Protein AF-0000000072198655 (afdb_homodimer)

Solvent-accessible surface area (backbone atoms only — not comparable to full-atom values): 16354 Å² total; per-residue (Å²): 131,59,68,63,56,51,48,50,49,42,21,69,58,40,89,70,55,91,42,71,66,26,41,41,48,24,22,62,72,48,16,57,79,55,92,86,52,73,25,67,65,56,49,55,66,71,41,50,72,69,50,46,52,50,50,39,48,51,37,31,76,69,69,66,44,80,53,73,97,49,56,70,68,59,35,44,53,51,47,47,51,49,20,11,46,40,30,11,52,52,49,44,60,70,73,40,52,70,71,58,54,70,71,43,50,73,64,58,46,52,50,54,42,50,50,36,20,49,52,37,36,51,59,53,50,60,44,55,67,59,62,79,82,64,77,79,77,73,78,82,66,69,81,70,117,130,58,68,63,57,49,48,51,50,43,20,70,57,41,88,70,55,90,42,70,65,26,43,41,47,24,21,64,72,49,16,58,76,53,89,86,52,73,25,66,63,56,49,54,66,69,41,52,71,71,49,46,51,50,49,40,49,51,36,29,74,69,69,66,45,80,55,72,96,48,55,71,68,59,35,45,53,52,47,46,50,49,20,11,46,40,30,10,50,52,49,44,59,70,73,40,51,69,71,58,55,71,72,41,50,70,65,59,47,50,51,55,42,50,51,36,19,48,52,39,35,51,58,53,50,60,43,55,67,59,64,81,79,63,77,79,77,75,78,84,66,70,85,70,119

Organism: NCBI:txid1219067

pLDDT: mean 87.1, std 19.63, range [25.55, 98.31]

Foldseek 3Di:
DDPLVVLLCCLCPPPDDPDLLSVLSCCLQQLPDDPPDAANLVSLVVDDPVNNVVSQVCCCVPVVQHLPPDDSVVNSVSSLLNSLLNNLVVVVCVVDPPVRLVPDDPVVNCVSSVVSSVVSSVSNVVNVPPPPVPPPPPPPPPPPD/DDPLVVLLCCLCPPPDDPDLLSVLSCCLQQLPDDLPDAANLVSLVVDDPVNNVVSQVCCCVPVVQHLPPDDSVVNSVSSLLNSLLNNLVVVVCVVDPPVRLVPDDPVVNCVSSVVSSVVSSVSNVVNVPPPPVPPPPPPPPPPPD

Secondary structure (DSSP, 8-state):
--HHHHHHHHHHH-SS-SSHHHHHHHHHHH----TTPPPHHHHHHHS-HHHHHHHHHHHHHHH----TT--HHHHHHHHHHHHHHHHHHHHHHHHS-HHHHHHS-HHHHHHHHHHHHHHHHHHHHHHHS-TT----------TT-/--HHHHHHHHHHH-SS-SSHHHHHHHHHHH----TTPPPHHHHHHHS-HHHHHHHHHHIIIII----TT--HHHHHHHHHHHHHHHHHHHHHHHHS-HHHHHHS-HHHHHHHHHHHHHHHHHHHHHHHS-TT----------TT-

Structure (mmCIF, N/CA/C/O backbone):
data_AF-0000000072198655-model_v1
#
loop_
_entity.id
_entity.type
_entity.pdbx_description
1 polymer 'Uncharacterized protein'
#
loop_
_atom_site.group_PDB
_atom_site.id
_atom_site.type_symbol
_atom_site.label_atom_id
_atom_site.label_alt_id
_atom_site.label_comp_id
_atom_site.label_asym_id
_atom_site.label_entity_id
_atom_site.label_seq_id
_atom_site.pdbx_PDB_ins_code
_atom_site.Cartn_x
_atom_site.Cartn_y
_atom_site.Cartn_z
_atom_site.occupancy
_atom_site.B_iso_or_equiv
_atom_site.auth_seq_id
_atom_site.auth_comp_id
_atom_site.auth_asym_id
_atom_site.auth_atom_id
_atom_site.pdbx_PDB_model_num
ATOM 1 N N . MET A 1 1 ? -9.609 -10.789 12.586 1 84.38 1 MET A N 1
ATOM 2 C CA . MET A 1 1 ? -8.938 -9.5 12.57 1 84.38 1 MET A CA 1
ATOM 3 C C . MET A 1 1 ? -9.766 -8.438 13.289 1 84.38 1 MET A C 1
ATOM 5 O O . MET A 1 1 ? -10.992 -8.414 13.164 1 84.38 1 MET A O 1
ATOM 9 N N . ASN A 1 2 ? -8.977 -7.613 14.094 1 88.56 2 ASN A N 1
ATOM 10 C CA . ASN A 1 2 ? -9.727 -6.562 14.773 1 88.56 2 ASN A CA 1
ATOM 11 C C . ASN A 1 2 ? -10.188 -5.484 13.789 1 88.56 2 ASN A C 1
ATOM 13 O O . ASN A 1 2 ? -9.711 -5.434 12.656 1 88.56 2 ASN A O 1
ATOM 17 N N . GLN A 1 3 ? -11.094 -4.707 14.172 1 92.12 3 GLN A N 1
ATOM 18 C CA . GLN A 1 3 ? -11.766 -3.76 13.289 1 92.12 3 GLN A CA 1
ATOM 19 C C . GLN A 1 3 ? -10.797 -2.713 12.758 1 92.12 3 GLN A C 1
ATOM 21 O O . GLN A 1 3 ? -10.828 -2.365 11.578 1 92.12 3 GLN A O 1
ATOM 26 N N . SER A 1 4 ? -9.922 -2.197 13.602 1 93 4 SER A N 1
ATOM 27 C CA . SER A 1 4 ? -8.969 -1.185 13.172 1 93 4 SER A CA 1
ATOM 28 C C . SER A 1 4 ? -8.016 -1.735 12.117 1 93 4 SER A C 1
ATOM 30 O O . SER A 1 4 ? -7.715 -1.059 11.133 1 93 4 SER A O 1
ATOM 32 N N . ASP A 1 5 ? -7.594 -2.955 12.344 1 93.69 5 ASP A N 1
ATOM 33 C CA . ASP A 1 5 ? -6.707 -3.582 11.367 1 93.69 5 ASP A CA 1
ATOM 34 C C . ASP A 1 5 ? -7.41 -3.764 10.023 1 93.69 5 ASP A C 1
ATOM 36 O O . ASP A 1 5 ? -6.824 -3.516 8.977 1 93.69 5 ASP A O 1
ATOM 40 N N . LYS A 1 6 ? -8.57 -4.152 10.125 1 94.38 6 LYS A N 1
ATOM 41 C CA . LYS A 1 6 ? -9.336 -4.359 8.898 1 94.38 6 LYS A CA 1
ATOM 42 C C . LYS A 1 6 ? -9.461 -3.062 8.102 1 94.38 6 LYS A C 1
ATOM 44 O O . LYS A 1 6 ? -9.258 -3.055 6.887 1 94.38 6 LYS A O 1
ATOM 49 N N . ILE A 1 7 ? -9.766 -1.965 8.75 1 95.88 7 ILE A N 1
ATOM 50 C CA . ILE A 1 7 ? -9.93 -0.673 8.094 1 95.88 7 ILE A CA 1
ATOM 51 C C . ILE A 1 7 ? -8.602 -0.227 7.496 1 95.88 7 ILE A C 1
ATOM 53 O O . ILE A 1 7 ? -8.555 0.255 6.359 1 95.88 7 ILE A O 1
ATOM 57 N N . ILE A 1 8 ? -7.562 -0.47 8.211 1 96.12 8 ILE A N 1
ATOM 58 C CA . ILE A 1 8 ? -6.246 -0.038 7.75 1 96.12 8 ILE A CA 1
ATOM 59 C C . ILE A 1 8 ? -5.816 -0.88 6.551 1 96.12 8 ILE A C 1
ATOM 61 O O . ILE A 1 8 ? -5.336 -0.346 5.551 1 96.12 8 ILE A O 1
ATOM 65 N N . PHE A 1 9 ? -6.023 -2.146 6.637 1 96 9 PHE A N 1
ATOM 66 C CA . PHE A 1 9 ? -5.684 -2.998 5.504 1 96 9 PHE A CA 1
ATOM 67 C C . PHE A 1 9 ? -6.5 -2.613 4.273 1 96 9 PHE A C 1
ATOM 69 O O . PHE A 1 9 ? -5.973 -2.578 3.16 1 96 9 PHE A O 1
ATOM 76 N N . THR A 1 10 ? -7.711 -2.373 4.523 1 96.31 10 THR A N 1
ATOM 77 C CA . THR A 1 10 ? -8.547 -1.951 3.408 1 96.31 10 THR A CA 1
ATOM 78 C C . THR A 1 10 ? -8.008 -0.671 2.779 1 96.31 10 THR A C 1
ATOM 80 O O . THR A 1 10 ? -7.898 -0.574 1.555 1 96.31 10 THR A O 1
ATOM 83 N N . ALA A 1 11 ? -7.645 0.281 3.6 1 96.31 11 ALA A N 1
ATOM 84 C CA . ALA A 1 11 ? -7.113 1.562 3.141 1 96.31 11 ALA A CA 1
ATOM 85 C C . ALA A 1 11 ? -5.848 1.366 2.311 1 96.31 11 ALA A C 1
ATOM 87 O O . ALA A 1 11 ? -5.609 2.1 1.349 1 96.31 11 ALA A O 1
ATOM 88 N N . LEU A 1 12 ? -5.094 0.37 2.686 1 95.75 12 LEU A N 1
ATOM 89 C CA . LEU A 1 12 ? -3.783 0.185 2.068 1 95.75 12 LEU A CA 1
ATOM 90 C C . LEU A 1 12 ? -3.891 -0.668 0.81 1 95.75 12 LEU A C 1
ATOM 92 O O . LEU A 1 12 ? -3.062 -0.55 -0.097 1 95.75 12 LEU A O 1
ATOM 96 N N . LEU A 1 13 ? -4.922 -1.456 0.734 1 95 13 LEU A N 1
ATOM 97 C CA . LEU A 1 13 ? -4.957 -2.471 -0.313 1 95 13 LEU A CA 1
ATOM 98 C C . LEU A 1 13 ? -5.93 -2.08 -1.418 1 95 13 LEU A C 1
ATOM 100 O O . LEU A 1 13 ? -5.789 -2.52 -2.562 1 95 13 LEU A O 1
ATOM 104 N N . VAL A 1 14 ? -6.855 -1.305 -1.083 1 89.56 14 VAL A N 1
ATOM 105 C CA . VAL A 1 14 ? -7.871 -0.966 -2.074 1 89.56 14 VAL A CA 1
ATOM 106 C C . VAL A 1 14 ? -7.492 0.332 -2.783 1 89.56 14 VAL A C 1
ATOM 108 O O . VAL A 1 14 ? -7.172 1.33 -2.133 1 89.56 14 VAL A O 1
ATOM 111 N N . GLU A 1 15 ? -7.516 0.343 -3.998 1 78.81 15 GLU A N 1
ATOM 112 C CA . GLU A 1 15 ? -7.043 1.462 -4.809 1 78.81 15 GLU A CA 1
ATOM 113 C C . GLU A 1 15 ? -7.922 2.693 -4.613 1 78.81 15 GLU A C 1
ATOM 115 O O . GLU A 1 15 ? -7.414 3.799 -4.41 1 78.81 15 GLU A O 1
ATOM 120 N N . GLN A 1 16 ? -9.227 2.436 -4.641 1 77.69 16 GLN A N 1
ATOM 121 C CA . GLN A 1 16 ? -10.141 3.547 -4.414 1 77.69 16 GLN A CA 1
ATOM 122 C C . GLN A 1 16 ? -10.852 3.408 -3.072 1 77.69 16 GLN A C 1
ATOM 124 O O . GLN A 1 16 ? -11.648 2.486 -2.877 1 77.69 16 GLN A O 1
ATOM 129 N N . ALA A 1 17 ? -10.414 4.332 -2.229 1 79.19 17 ALA A N 1
ATOM 130 C CA . ALA A 1 17 ? -11.023 4.293 -0.9 1 79.19 17 ALA A CA 1
ATOM 131 C C . ALA A 1 17 ? -12.547 4.371 -0.99 1 79.19 17 ALA A C 1
ATOM 133 O O . ALA A 1 17 ? -13.086 5.113 -1.812 1 79.19 17 ALA A O 1
ATOM 134 N N . ARG A 1 18 ? -13.156 3.598 -0.177 1 84.12 18 ARG A N 1
ATOM 135 C CA . ARG A 1 18 ? -14.617 3.555 -0.169 1 84.12 18 ARG A CA 1
ATOM 136 C C . ARG A 1 18 ? -15.188 4.516 0.871 1 84.12 18 ARG A C 1
ATOM 138 O O . ARG A 1 18 ? -16.391 4.781 0.885 1 84.12 18 ARG A O 1
ATOM 145 N N . SER A 1 19 ? -14.32 5.012 1.7 1 91.94 19 SER A N 1
ATOM 146 C CA . SER A 1 19 ? -14.734 5.953 2.732 1 91.94 19 SER A CA 1
ATOM 147 C C . SER A 1 19 ? -13.68 7.031 2.951 1 91.94 19 SER A C 1
ATOM 149 O O . SER A 1 19 ? -12.516 6.855 2.58 1 91.94 19 SER A O 1
ATOM 151 N N . THR A 1 20 ? -14.109 8.086 3.547 1 94 20 THR A N 1
ATOM 152 C CA . THR A 1 20 ? -13.211 9.18 3.898 1 94 20 THR A CA 1
ATOM 153 C C . THR A 1 20 ? -12.125 8.695 4.859 1 94 20 THR A C 1
ATOM 155 O O . THR A 1 20 ? -10.953 9.055 4.707 1 94 20 THR A O 1
ATOM 158 N N . VAL A 1 21 ? -12.523 7.828 5.781 1 96.38 21 VAL A N 1
ATOM 159 C CA . VAL A 1 21 ? -11.594 7.305 6.777 1 96.38 21 VAL A CA 1
ATOM 160 C C . VAL A 1 21 ? -10.5 6.492 6.086 1 96.38 21 VAL A C 1
ATOM 162 O O . VAL A 1 21 ? -9.312 6.668 6.375 1 96.38 21 VAL A O 1
ATOM 165 N N . GLU A 1 22 ? -10.836 5.668 5.184 1 95.5 22 GLU A N 1
ATOM 166 C CA . GLU A 1 22 ? -9.875 4.855 4.449 1 95.5 22 GLU A CA 1
ATOM 167 C C . GLU A 1 22 ? -8.93 5.727 3.629 1 95.5 22 GLU A C 1
ATOM 169 O O . GLU A 1 22 ? -7.719 5.473 3.588 1 95.5 22 GLU A O 1
ATOM 174 N N . SER A 1 23 ? -9.508 6.727 3.031 1 95 23 SER A N 1
ATOM 175 C CA . SER A 1 23 ? -8.703 7.648 2.242 1 95 23 SER A CA 1
ATOM 176 C C . SER A 1 23 ? -7.668 8.359 3.111 1 95 23 SER A C 1
ATOM 178 O O . SER A 1 23 ? -6.496 8.453 2.74 1 95 23 SER A O 1
ATOM 180 N N . TYR A 1 24 ? -8.086 8.844 4.266 1 96.75 24 TYR A N 1
ATOM 181 C CA . TYR A 1 24 ? -7.18 9.555 5.16 1 96.75 24 TYR A CA 1
ATOM 182 C C . TYR A 1 24 ? -6.102 8.625 5.699 1 96.75 24 TYR A C 1
ATOM 184 O O . TYR A 1 24 ? -4.934 9.008 5.809 1 96.75 24 TYR A O 1
ATOM 192 N N . LEU A 1 25 ? -6.484 7.422 5.961 1 97.56 25 LEU A N 1
ATOM 193 C CA . LEU A 1 25 ? -5.516 6.449 6.453 1 97.56 25 LEU A CA 1
ATOM 194 C C . LEU A 1 25 ? -4.457 6.152 5.395 1 97.56 25 LEU A C 1
ATOM 196 O O . LEU A 1 25 ? -3.27 6.07 5.707 1 97.56 25 LEU A O 1
ATOM 200 N N . ALA A 1 26 ? -4.875 5.957 4.172 1 96.19 26 ALA A N 1
ATOM 201 C CA . ALA A 1 26 ? -3.926 5.715 3.086 1 96.19 26 ALA A CA 1
ATOM 202 C C . ALA A 1 26 ? -2.949 6.879 2.943 1 96.19 26 ALA A C 1
ATOM 204 O O . ALA A 1 26 ? -1.759 6.672 2.701 1 96.19 26 ALA A O 1
ATOM 205 N N . GLN A 1 27 ? -3.459 8.062 3.102 1 95.69 27 GLN A N 1
ATOM 206 C CA . GLN A 1 27 ? -2.604 9.234 2.992 1 95.69 27 GLN A CA 1
ATOM 207 C C . GLN A 1 27 ? -1.642 9.328 4.172 1 95.69 27 GLN A C 1
ATOM 209 O O . GLN A 1 27 ? -0.434 9.492 3.984 1 95.69 27 GLN A O 1
ATOM 214 N N . LEU A 1 28 ? -2.137 9.141 5.367 1 97.75 28 LEU A N 1
ATOM 215 C CA . LEU A 1 28 ? -1.355 9.312 6.586 1 97.75 28 LEU A CA 1
ATOM 216 C C . LEU A 1 28 ? -0.302 8.219 6.723 1 97.75 28 LEU A C 1
ATOM 218 O O . LEU A 1 28 ? 0.809 8.477 7.191 1 97.75 28 LEU A O 1
ATOM 222 N N . LEU A 1 29 ? -0.632 7.016 6.27 1 97.75 29 LEU A N 1
ATOM 223 C CA . LEU A 1 29 ? 0.254 5.879 6.496 1 97.75 29 LEU A CA 1
ATOM 224 C C . LEU A 1 29 ? 1.182 5.672 5.301 1 97.75 29 LEU A C 1
ATOM 226 O O . LEU A 1 29 ? 2.365 5.371 5.477 1 97.75 29 LEU A O 1
ATOM 230 N N . ALA A 1 30 ? 0.63 5.848 4.117 1 95.38 30 ALA A N 1
ATOM 231 C CA . ALA A 1 30 ? 1.374 5.457 2.922 1 95.38 30 ALA A CA 1
ATOM 232 C C . ALA A 1 30 ? 1.79 6.68 2.111 1 95.38 30 ALA A C 1
ATOM 234 O O . ALA A 1 30 ? 2.477 6.555 1.095 1 95.38 30 ALA A O 1
ATOM 235 N N . GLY A 1 31 ? 1.337 7.879 2.57 1 93.62 31 GLY A N 1
ATOM 236 C CA . GLY A 1 31 ? 1.736 9.094 1.875 1 93.62 31 GLY A CA 1
ATOM 237 C C . GLY A 1 31 ? 1.081 9.242 0.516 1 93.62 31 GLY A C 1
ATOM 238 O O . GLY A 1 31 ? 1.68 9.789 -0.41 1 93.62 31 GLY A O 1
ATOM 239 N N . LYS A 1 32 ? -0.119 8.656 0.306 1 89.44 32 LYS A N 1
ATOM 240 C CA . LYS A 1 32 ? -0.871 8.797 -0.938 1 89.44 32 LYS A CA 1
ATOM 241 C C . LYS A 1 32 ? -1.597 10.133 -0.994 1 89.44 32 LYS A C 1
ATOM 243 O O . LYS A 1 32 ? -2.828 10.18 -0.97 1 89.44 32 LYS A O 1
ATOM 248 N N . ILE A 1 33 ? -0.898 11.141 -1.191 1 88.25 33 ILE A N 1
ATOM 249 C CA . ILE A 1 33 ? -1.417 12.5 -1.084 1 88.25 33 ILE A CA 1
ATOM 250 C C . ILE A 1 33 ? -2.336 12.797 -2.268 1 88.25 33 ILE A C 1
ATOM 252 O O . ILE A 1 33 ? -1.935 12.648 -3.424 1 88.25 33 ILE A O 1
ATOM 256 N N . GLU A 1 34 ? -3.486 13.219 -1.957 1 83.31 34 GLU A N 1
ATOM 257 C CA . GLU A 1 34 ? -4.469 13.602 -2.967 1 83.31 34 GLU A CA 1
ATOM 258 C C . GLU A 1 34 ? -4.574 15.117 -3.094 1 83.31 34 GLU A C 1
ATOM 260 O O . GLU A 1 34 ? -4.398 15.844 -2.111 1 83.31 34 GLU A O 1
ATOM 265 N N . GLU A 1 35 ? -4.918 15.602 -4.238 1 80.19 35 GLU A N 1
ATOM 266 C CA . GLU A 1 35 ? -5 17.031 -4.5 1 80.19 35 GLU A CA 1
ATOM 267 C C . GLU A 1 35 ? -6.074 17.703 -3.639 1 80.19 35 GLU A C 1
ATOM 269 O O . GLU A 1 35 ? -5.855 18.781 -3.086 1 80.19 35 GLU A O 1
ATOM 274 N N . ALA A 1 36 ? -7.156 16.984 -3.508 1 82.75 36 ALA A N 1
ATOM 275 C CA . ALA A 1 36 ? -8.297 17.578 -2.803 1 82.75 36 ALA A CA 1
ATOM 276 C C . ALA A 1 36 ? -8.266 17.219 -1.32 1 82.75 36 ALA A C 1
ATOM 278 O O . ALA A 1 36 ? -9.219 17.484 -0.591 1 82.75 36 ALA A O 1
ATOM 279 N N . SER A 1 37 ? -7.125 16.797 -0.862 1 87.62 37 SER A N 1
ATOM 280 C CA . SER A 1 37 ? -7.066 16.344 0.525 1 87.62 37 SER A CA 1
ATOM 281 C C . SER A 1 37 ? -7.043 17.531 1.489 1 87.62 37 SER A C 1
ATOM 283 O O . SER A 1 37 ? -6.391 18.547 1.224 1 87.62 37 SER A O 1
ATOM 285 N N . PRO A 1 38 ? -7.68 17.422 2.625 1 92.5 38 PRO A N 1
ATOM 286 C CA . PRO A 1 38 ? -7.582 18.438 3.666 1 92.5 38 PRO A CA 1
ATOM 287 C C . PRO A 1 38 ? -6.223 18.453 4.359 1 92.5 38 PRO A C 1
ATOM 289 O O . PRO A 1 38 ? -5.391 17.578 4.105 1 92.5 38 PRO A O 1
ATOM 292 N N . PRO A 1 39 ? -6.047 19.484 5.215 1 95 39 PRO A N 1
ATOM 293 C CA . PRO A 1 39 ? -4.824 19.5 6.023 1 95 39 PRO A CA 1
ATOM 294 C C . PRO A 1 39 ? -4.668 18.25 6.883 1 95 39 PRO A C 1
ATOM 296 O O . PRO A 1 39 ? -5.668 17.641 7.285 1 95 39 PRO A O 1
ATOM 299 N N . VAL A 1 40 ? -3.463 17.984 7.266 1 96.62 40 VAL A N 1
ATOM 300 C CA . VAL A 1 40 ? -3.139 16.781 8.016 1 96.62 40 VAL A CA 1
ATOM 301 C C . VAL A 1 40 ? -3.854 16.812 9.367 1 96.62 40 VAL A C 1
ATOM 303 O O . VAL A 1 40 ? -4.336 15.773 9.836 1 96.62 40 VAL A O 1
ATOM 306 N N . SER A 1 41 ? -3.963 17.953 9.953 1 96 41 SER A N 1
ATOM 307 C CA . SER A 1 41 ? -4.617 18.078 11.25 1 96 41 SER A CA 1
ATOM 308 C C . SER A 1 41 ? -6.082 17.656 11.18 1 96 41 SER A C 1
ATOM 310 O O . SER A 1 41 ? -6.598 17.031 12.102 1 96 41 SER A O 1
ATOM 312 N N . VAL A 1 42 ? -6.707 17.969 10.086 1 96.25 42 VAL A N 1
ATOM 313 C CA . VAL A 1 42 ? -8.109 17.625 9.883 1 96.25 42 VAL A CA 1
ATOM 314 C C . VAL A 1 42 ? -8.242 16.109 9.68 1 96.25 42 VAL A C 1
ATOM 316 O O . VAL A 1 42 ? -9.102 15.469 10.289 1 96.25 42 VAL A O 1
ATOM 319 N N . MET A 1 43 ? -7.371 15.516 8.867 1 96.69 43 MET A N 1
ATOM 320 C CA . MET A 1 43 ? -7.402 14.07 8.641 1 96.69 43 MET A CA 1
ATOM 321 C C . MET A 1 43 ? -7.219 13.312 9.953 1 96.69 43 MET A C 1
ATOM 323 O O . MET A 1 43 ? -7.949 12.359 10.227 1 96.69 43 MET A O 1
ATOM 327 N N . TRP A 1 44 ? -6.262 13.844 10.727 1 97.31 44 TRP A N 1
ATOM 328 C CA . TRP A 1 44 ? -5.922 13.188 11.984 1 97.31 44 TRP A CA 1
ATOM 329 C C . TRP A 1 44 ? -7.102 13.219 12.953 1 97.31 44 TRP A C 1
ATOM 331 O O . TRP A 1 44 ? -7.477 12.188 13.523 1 97.31 44 TRP A O 1
ATOM 341 N N . LYS A 1 45 ? -7.688 14.336 13.078 1 96.44 45 LYS A N 1
ATOM 342 C CA . LYS A 1 45 ? -8.789 14.523 14.023 1 96.44 45 LYS A CA 1
ATOM 343 C C . LYS A 1 45 ? -10.023 13.734 13.586 1 96.44 45 LYS A C 1
ATOM 345 O O . LYS A 1 45 ? -10.836 13.344 14.422 1 96.44 45 LYS A O 1
ATOM 350 N N . PHE A 1 46 ? -10.109 13.547 12.266 1 97.38 46 PHE A N 1
ATOM 351 C CA . PHE A 1 46 ? -11.25 12.828 11.719 1 97.38 46 PHE A CA 1
ATOM 352 C C . PHE A 1 46 ? -11.219 11.359 12.133 1 97.38 46 PHE A C 1
ATOM 354 O O . PHE A 1 46 ? -12.258 10.711 12.227 1 97.38 46 PHE A O 1
ATOM 361 N N . LEU A 1 47 ? -9.914 11.047 12.453 1 96.38 47 LEU A N 1
ATOM 362 C CA . LEU A 1 47 ? -9.773 9.656 12.859 1 96.38 47 LEU A CA 1
ATOM 363 C C . LEU A 1 47 ? -10.266 9.453 14.289 1 96.38 47 LEU A C 1
ATOM 365 O O . LEU A 1 47 ? -10.117 10.344 15.133 1 96.38 47 LEU A O 1
ATOM 369 N N . GLY A 1 48 ? -11.031 8.594 14.742 1 93.5 48 GLY A N 1
ATOM 370 C CA . GLY A 1 48 ? -11.359 8.227 16.109 1 93.5 48 GLY A CA 1
ATOM 371 C C . GLY A 1 48 ? -10.156 7.738 16.906 1 93.5 48 GLY A C 1
ATOM 372 O O . GLY A 1 48 ? -9.125 7.402 16.312 1 93.5 48 GLY A O 1
ATOM 373 N N . GLU A 1 49 ? -10.297 7.766 18.172 1 95.81 49 GLU A N 1
ATOM 374 C CA . GLU A 1 49 ? -9.203 7.449 19.078 1 95.81 49 GLU A CA 1
ATOM 375 C C . GLU A 1 49 ? -8.602 6.082 18.781 1 95.81 49 GLU A C 1
ATOM 377 O O . GLU A 1 49 ? -7.383 5.906 18.812 1 95.81 49 GLU A O 1
ATOM 382 N N . GLN A 1 50 ? -9.406 5.164 18.469 1 96.12 50 GLN A N 1
ATOM 383 C CA . GLN A 1 50 ? -8.945 3.805 18.219 1 96.12 50 GLN A CA 1
ATOM 384 C C . GLN A 1 50 ? -8.031 3.754 16.984 1 96.12 50 GLN A C 1
ATOM 386 O O . GLN A 1 50 ? -6.969 3.131 17.031 1 96.12 50 GLN A O 1
ATOM 391 N N . LEU A 1 51 ? -8.406 4.406 15.938 1 97.75 51 LEU A N 1
ATOM 392 C CA . LEU A 1 51 ? -7.613 4.414 14.711 1 97.75 51 LEU A CA 1
ATOM 393 C C . LEU A 1 51 ? -6.359 5.266 14.883 1 97.75 51 LEU A C 1
ATOM 395 O O . LEU A 1 51 ? -5.297 4.926 14.352 1 97.75 51 LEU A O 1
ATOM 399 N N . GLN A 1 52 ? -6.48 6.363 15.617 1 97.69 52 GLN A N 1
ATOM 400 C CA . GLN A 1 52 ? -5.293 7.164 15.914 1 97.69 52 GLN A CA 1
ATOM 401 C C . GLN A 1 52 ? -4.23 6.324 16.625 1 97.69 52 GLN A C 1
ATOM 403 O O . GLN A 1 52 ? -3.053 6.379 16.266 1 97.69 52 GLN A O 1
ATOM 408 N N . ASN A 1 53 ? -4.641 5.574 17.562 1 97.19 53 ASN A N 1
ATOM 409 C CA . ASN A 1 53 ? -3.707 4.73 18.297 1 97.19 53 ASN A CA 1
ATOM 410 C C . ASN A 1 53 ? -3.076 3.674 17.391 1 97.19 53 ASN A C 1
ATOM 412 O O . ASN A 1 53 ? -1.887 3.375 17.516 1 97.19 53 ASN A O 1
ATOM 416 N N . LYS A 1 54 ? -3.893 3.119 16.547 1 97.12 54 LYS A N 1
ATOM 417 C CA . LYS A 1 54 ? -3.361 2.109 15.641 1 97.12 54 LYS A CA 1
ATOM 418 C C . LYS A 1 54 ? -2.348 2.721 14.68 1 97.12 54 LYS A C 1
ATOM 420 O O . LYS A 1 54 ? -1.334 2.096 14.359 1 97.12 54 LYS A O 1
ATOM 425 N N . VAL A 1 55 ? -2.631 3.926 14.195 1 98.19 55 VAL A N 1
ATOM 426 C CA . VAL A 1 55 ? -1.698 4.621 13.32 1 98.19 55 VAL A CA 1
ATOM 427 C C . VAL A 1 55 ? -0.38 4.863 14.055 1 98.19 55 VAL A C 1
ATOM 429 O O . VAL A 1 55 ? 0.697 4.633 13.5 1 98.19 55 VAL A O 1
ATOM 432 N N . LYS A 1 56 ? -0.475 5.297 15.289 1 98.12 56 LYS A N 1
ATOM 433 C CA . LYS A 1 56 ? 0.733 5.488 16.094 1 98.12 56 LYS A CA 1
ATOM 434 C C . LYS A 1 56 ? 1.54 4.195 16.188 1 98.12 56 LYS A C 1
ATOM 436 O O . LYS A 1 56 ? 2.762 4.207 16.016 1 98.12 56 LYS A O 1
ATOM 441 N N . GLU A 1 57 ? 0.881 3.189 16.438 1 97.69 57 GLU A N 1
ATOM 442 C CA . GLU A 1 57 ? 1.518 1.882 16.578 1 97.69 57 GLU A CA 1
ATOM 443 C C . GLU A 1 57 ? 2.217 1.474 15.281 1 97.69 57 GLU A C 1
ATOM 445 O O . GLU A 1 57 ? 3.389 1.092 15.289 1 97.69 57 GLU A O 1
ATOM 450 N N . VAL A 1 58 ? 1.526 1.569 14.164 1 97.5 58 VAL A N 1
ATOM 451 C CA . VAL A 1 58 ? 2.061 1.158 12.875 1 97.5 58 VAL A CA 1
ATOM 452 C C . VAL A 1 58 ? 3.283 2.006 12.523 1 97.5 58 VAL A C 1
ATOM 454 O O . VAL A 1 58 ? 4.328 1.473 12.141 1 97.5 58 VAL A O 1
ATOM 457 N N . LEU A 1 59 ? 3.184 3.305 12.719 1 98.25 59 LEU A N 1
ATOM 458 C CA . LEU A 1 59 ? 4.277 4.203 12.359 1 98.25 59 LEU A CA 1
ATOM 459 C C . LEU A 1 59 ? 5.488 3.973 13.258 1 98.25 59 LEU A C 1
ATOM 461 O O . LEU A 1 59 ? 6.629 4.023 12.789 1 98.25 59 LEU A O 1
ATOM 465 N N . TYR A 1 60 ? 5.203 3.699 14.461 1 98 60 TYR A N 1
ATOM 466 C CA . TYR A 1 60 ? 6.301 3.449 15.391 1 98 60 TYR A CA 1
ATOM 467 C C . TYR A 1 60 ? 6.984 2.125 15.078 1 98 60 TYR A C 1
ATOM 469 O O . TYR A 1 60 ? 8.211 2.064 14.961 1 98 60 TYR A O 1
ATOM 477 N N . GLU A 1 61 ? 6.227 1.125 14.883 1 95.81 61 GLU A N 1
ATOM 478 C CA . GLU A 1 61 ? 6.766 -0.224 14.734 1 95.81 61 GLU A CA 1
ATOM 479 C C . GLU A 1 61 ? 7.457 -0.403 13.391 1 95.81 61 GLU A C 1
ATOM 481 O O . GLU A 1 61 ? 8.43 -1.146 13.273 1 95.81 61 GLU A O 1
ATOM 486 N N . ILE A 1 62 ? 6.977 0.276 12.422 1 95.25 62 ILE A N 1
ATOM 487 C CA . ILE A 1 62 ? 7.469 0.023 11.07 1 95.25 62 ILE A CA 1
ATOM 488 C C . ILE A 1 62 ? 8.508 1.077 10.695 1 95.25 62 ILE A C 1
ATOM 490 O O . ILE A 1 62 ? 9.562 0.751 10.141 1 95.25 62 ILE A O 1
ATOM 494 N N . PHE A 1 63 ? 8.258 2.283 11.062 1 96 63 PHE A N 1
ATOM 495 C CA . PHE A 1 63 ? 9.094 3.367 10.555 1 96 63 PHE A CA 1
ATOM 496 C C . PHE A 1 63 ? 9.859 4.043 11.688 1 96 63 PHE A C 1
ATOM 498 O O . PHE A 1 63 ? 10.633 4.973 11.453 1 96 63 PHE A O 1
ATOM 505 N N . HIS A 1 64 ? 9.578 3.689 12.914 1 96.12 64 HIS A N 1
ATOM 506 C CA . HIS A 1 64 ? 10.203 4.25 14.109 1 96.12 64 HIS A CA 1
ATOM 507 C C . HIS A 1 64 ? 9.867 5.734 14.258 1 96.12 64 HIS A C 1
ATOM 509 O O . HIS A 1 64 ? 10.703 6.512 14.727 1 96.12 64 HIS A O 1
ATOM 515 N N . VAL A 1 65 ? 8.688 6.109 13.789 1 97.25 65 VAL A N 1
ATOM 516 C CA . VAL A 1 65 ? 8.133 7.438 14.016 1 97.25 65 VAL A CA 1
ATOM 517 C C . VAL A 1 65 ? 7.344 7.449 15.328 1 97.25 65 VAL A C 1
ATOM 519 O O . VAL A 1 65 ? 6.277 6.84 15.422 1 97.25 65 VAL A O 1
ATOM 522 N N . ASP A 1 66 ? 7.879 8.18 16.266 1 97.19 66 ASP A N 1
ATOM 523 C CA . ASP A 1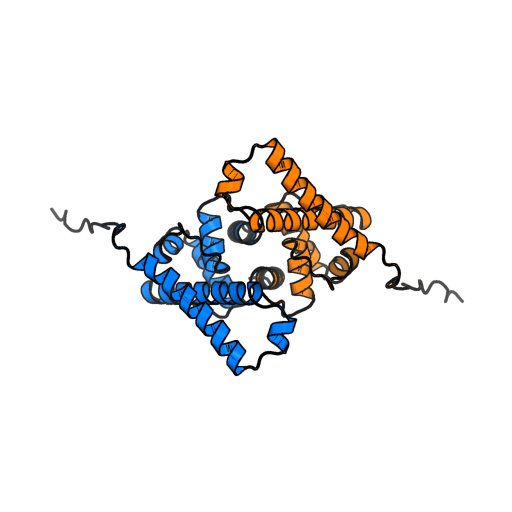 66 ? 7.254 8.195 17.578 1 97.19 66 ASP A CA 1
ATOM 524 C C . ASP A 1 66 ? 6.27 9.352 17.719 1 97.19 66 ASP A C 1
ATOM 526 O O . ASP A 1 66 ? 6.676 10.516 17.766 1 97.19 66 ASP A O 1
ATOM 530 N N . LEU A 1 67 ? 5.023 9 17.797 1 97.69 67 LEU A N 1
ATOM 531 C CA . LEU A 1 67 ? 3.971 10.008 17.906 1 97.69 67 LEU A CA 1
ATOM 532 C C . LEU A 1 67 ? 3.387 10.031 19.312 1 97.69 67 LEU A C 1
ATOM 534 O O . LEU A 1 67 ? 2.471 10.805 19.594 1 97.69 67 LEU A O 1
ATOM 538 N N . TYR A 1 68 ? 4.012 9.164 20.141 1 96.12 68 TYR A N 1
ATOM 539 C CA . TYR A 1 68 ? 3.486 9.094 21.5 1 96.12 68 TYR A CA 1
ATOM 540 C C . TYR A 1 68 ? 3.959 10.273 22.328 1 96.12 68 TYR A C 1
ATOM 542 O O . TYR A 1 68 ? 5.074 10.773 22.141 1 96.12 68 TYR A O 1
ATOM 550 N N . ASP A 1 69 ? 3.184 10.766 23.234 1 93.12 69 ASP A N 1
ATOM 551 C CA . ASP A 1 69 ? 3.48 11.781 24.234 1 93.12 69 ASP A CA 1
ATOM 552 C C . ASP A 1 69 ? 3.848 13.117 23.578 1 93.12 69 ASP A C 1
ATOM 554 O O . ASP A 1 69 ? 4.703 13.844 24.094 1 93.12 69 ASP A O 1
ATOM 558 N N . LYS A 1 70 ? 3.455 13.312 22.391 1 95 70 LYS A N 1
ATOM 559 C CA . LYS A 1 70 ? 3.604 14.594 21.703 1 95 70 LYS A CA 1
ATOM 560 C C . LYS A 1 70 ? 2.35 15.453 21.859 1 95 70 LYS A C 1
ATOM 562 O O . LYS A 1 70 ? 1.235 14.922 21.906 1 95 70 LYS A O 1
ATOM 567 N N . ASN A 1 71 ? 2.664 16.719 21.969 1 95.56 71 ASN A N 1
ATOM 568 C CA . ASN A 1 71 ? 1.512 17.609 21.844 1 95.56 71 ASN A CA 1
ATOM 569 C C . ASN A 1 71 ? 0.968 17.625 20.422 1 95.56 71 ASN A C 1
ATOM 571 O O . ASN A 1 71 ? 1.6 17.094 19.5 1 95.56 71 ASN A O 1
ATOM 575 N N . ASP A 1 72 ? -0.189 18.188 20.219 1 93.94 72 ASP A N 1
ATOM 576 C CA . ASP A 1 72 ? -0.894 18.125 18.938 1 93.94 72 ASP A CA 1
ATOM 577 C C . ASP A 1 72 ? -0.048 18.734 17.812 1 93.94 72 ASP A C 1
ATOM 579 O O . ASP A 1 72 ? 0.044 18.156 16.734 1 93.94 72 ASP A O 1
ATOM 583 N N . GLU A 1 73 ? 0.567 19.812 18.078 1 94.44 73 GLU A N 1
ATOM 584 C CA . GLU A 1 73 ? 1.355 20.5 17.062 1 94.44 73 GLU A CA 1
ATOM 585 C C . GLU A 1 73 ? 2.527 19.625 16.609 1 94.44 73 GLU A C 1
ATOM 587 O O . GLU A 1 73 ? 2.73 19.438 15.398 1 94.44 73 GLU A O 1
ATOM 592 N N . ASP A 1 74 ? 3.248 19.078 17.531 1 96.94 74 ASP A N 1
ATOM 593 C CA . ASP A 1 74 ? 4.406 18.234 17.219 1 96.94 74 ASP A CA 1
ATOM 594 C C . ASP A 1 74 ? 3.984 16.953 16.5 1 96.94 74 ASP A C 1
ATOM 596 O O . ASP A 1 74 ? 4.703 16.469 15.617 1 96.94 74 ASP A O 1
ATOM 600 N N . LEU A 1 75 ? 2.855 16.484 16.922 1 98 75 LEU A N 1
ATOM 601 C CA . LEU A 1 75 ? 2.311 15.289 16.312 1 98 75 LEU A CA 1
ATOM 602 C C . LEU A 1 75 ? 2.012 15.531 14.828 1 98 75 LEU A C 1
ATOM 604 O O . LEU A 1 75 ? 2.391 14.719 13.977 1 98 75 LEU A O 1
ATOM 608 N N . ILE A 1 76 ? 1.432 16.641 14.562 1 97.31 76 ILE A N 1
ATOM 609 C CA . ILE A 1 76 ? 1.049 16.969 13.188 1 97.31 76 ILE A CA 1
ATOM 610 C C . ILE A 1 76 ? 2.299 17.203 12.344 1 97.31 76 ILE A C 1
ATOM 612 O O . ILE A 1 76 ? 2.381 16.734 11.203 1 97.31 76 ILE A O 1
ATOM 616 N N . ILE A 1 77 ? 3.283 17.797 12.875 1 96.56 77 ILE A N 1
ATOM 617 C CA . ILE A 1 77 ? 4.535 18.047 12.172 1 96.56 77 ILE A CA 1
ATOM 618 C C . ILE A 1 77 ? 5.195 16.703 11.812 1 96.56 77 ILE A C 1
ATOM 620 O O . ILE A 1 77 ? 5.672 16.531 10.688 1 96.56 77 ILE A O 1
ATOM 624 N N . ALA A 1 78 ? 5.172 15.797 12.75 1 97.94 78 ALA A N 1
ATOM 625 C CA . ALA A 1 78 ? 5.773 14.492 12.516 1 97.94 78 ALA A CA 1
ATOM 626 C C . ALA A 1 78 ? 5.016 13.719 11.438 1 97.94 78 ALA A C 1
ATOM 628 O O . ALA A 1 78 ? 5.625 13.055 10.594 1 97.94 78 ALA A O 1
ATOM 629 N N . LEU A 1 79 ? 3.697 13.82 11.453 1 98 79 LEU A N 1
ATOM 630 C CA . LEU A 1 79 ? 2.873 13.156 10.453 1 98 79 LEU A CA 1
ATOM 631 C C . LEU A 1 79 ? 3.129 13.742 9.062 1 98 79 LEU A C 1
ATOM 633 O O . LEU A 1 79 ? 3.244 13 8.086 1 98 79 LEU A O 1
ATOM 637 N N . GLU A 1 80 ? 3.271 15.016 9.023 1 97.38 80 GLU A N 1
ATOM 638 C CA . GLU A 1 80 ? 3.555 15.68 7.75 1 97.38 80 GLU A CA 1
ATOM 639 C C . GLU A 1 80 ? 4.906 15.242 7.188 1 97.38 80 GLU A C 1
ATOM 641 O O . GLU A 1 80 ? 5.027 14.984 5.988 1 97.38 80 GLU A O 1
ATOM 646 N N . ALA A 1 81 ? 5.824 15.156 8.078 1 97.69 81 ALA A N 1
ATOM 647 C CA . ALA A 1 81 ? 7.156 14.719 7.664 1 97.69 81 ALA A CA 1
ATOM 648 C C . ALA A 1 81 ? 7.129 13.289 7.133 1 97.69 81 ALA A C 1
ATOM 650 O O . ALA A 1 81 ? 7.746 12.984 6.109 1 97.69 81 ALA A O 1
ATOM 651 N N . HIS A 1 82 ? 6.43 12.461 7.855 1 97.94 82 HIS A N 1
ATOM 652 C CA . HIS A 1 82 ? 6.301 11.07 7.422 1 97.94 82 HIS A CA 1
ATOM 653 C C . HIS A 1 82 ? 5.641 10.977 6.055 1 97.94 82 HIS A C 1
ATOM 655 O O . HIS A 1 82 ? 6.141 10.289 5.164 1 97.94 82 HIS A O 1
ATOM 661 N N . MET A 1 83 ? 4.555 11.664 5.93 1 97.56 83 MET A N 1
ATOM 662 C CA . MET A 1 83 ? 3.814 11.648 4.672 1 97.56 83 MET A CA 1
ATOM 663 C C . MET A 1 83 ? 4.688 12.133 3.521 1 97.56 83 MET A C 1
ATOM 665 O O . MET A 1 83 ? 4.656 11.562 2.43 1 97.56 83 MET A O 1
ATOM 669 N N . ALA A 1 84 ? 5.398 13.156 3.766 1 97.44 84 ALA A N 1
ATOM 670 C CA . ALA A 1 84 ? 6.277 13.711 2.738 1 97.44 84 ALA A CA 1
ATOM 671 C C . ALA A 1 84 ? 7.355 12.711 2.342 1 97.44 84 ALA A C 1
ATOM 673 O O . ALA A 1 84 ? 7.641 12.531 1.154 1 97.44 84 ALA A O 1
ATOM 674 N N . GLU A 1 85 ? 7.922 12.102 3.348 1 97.44 85 GLU A N 1
ATOM 675 C CA . GLU A 1 85 ? 8.953 11.102 3.09 1 97.44 85 GLU A CA 1
ATOM 676 C C . GLU A 1 85 ? 8.406 9.945 2.262 1 97.44 85 GLU A C 1
ATOM 678 O O . GLU A 1 85 ? 9.023 9.531 1.281 1 97.44 85 GLU A O 1
ATOM 683 N N . MET A 1 86 ? 7.27 9.445 2.68 1 96.44 86 MET A N 1
ATOM 684 C CA . MET A 1 86 ? 6.645 8.336 1.96 1 96.44 86 MET A CA 1
ATOM 685 C C . MET A 1 86 ? 6.328 8.734 0.522 1 96.44 86 MET A C 1
ATOM 687 O O . MET A 1 86 ? 6.664 8.008 -0.415 1 96.44 86 MET A O 1
ATOM 691 N N . SER A 1 87 ? 5.742 9.875 0.366 1 95.56 87 SER A N 1
ATOM 692 C CA . SER A 1 87 ? 5.316 10.344 -0.948 1 95.56 87 SER A CA 1
ATOM 693 C C . SER A 1 87 ? 6.512 10.648 -1.845 1 95.56 87 SER A C 1
ATOM 695 O O . SER A 1 87 ? 6.52 10.281 -3.021 1 95.56 87 SER A O 1
ATOM 697 N N . GLY A 1 88 ? 7.461 11.328 -1.295 1 96.31 88 GLY A N 1
ATOM 698 C CA . GLY A 1 88 ? 8.664 11.633 -2.059 1 96.31 88 GLY A CA 1
ATOM 699 C C . GLY A 1 88 ? 9.414 10.398 -2.518 1 96.31 88 GLY A C 1
ATOM 700 O O . GLY A 1 88 ? 9.867 10.328 -3.66 1 96.31 88 GLY A O 1
ATOM 701 N N . THR A 1 89 ? 9.523 9.43 -1.633 1 95.25 89 THR A N 1
ATOM 702 C CA . THR A 1 89 ? 10.203 8.18 -1.956 1 95.25 89 THR A CA 1
ATOM 703 C C . THR A 1 89 ? 9.461 7.434 -3.059 1 95.25 89 THR A C 1
ATOM 705 O O . THR A 1 89 ? 10.086 6.93 -3.998 1 95.25 89 THR A O 1
ATOM 708 N N . GLN A 1 90 ? 8.172 7.352 -2.943 1 91 90 GLN A N 1
ATOM 709 C CA . GLN A 1 90 ? 7.375 6.695 -3.973 1 91 90 GLN A CA 1
ATOM 710 C C . GLN A 1 90 ? 7.543 7.383 -5.324 1 91 90 GLN A C 1
ATOM 712 O O . GLN A 1 90 ? 7.688 6.719 -6.352 1 91 90 GLN A O 1
ATOM 717 N N . LEU A 1 91 ? 7.496 8.672 -5.262 1 92.75 91 LEU A N 1
ATOM 718 C CA . LEU A 1 91 ? 7.656 9.438 -6.488 1 92.75 91 LEU A CA 1
ATOM 719 C C . LEU A 1 91 ? 9.023 9.188 -7.109 1 92.75 91 LEU A C 1
ATOM 721 O O . LEU A 1 91 ? 9.148 9.055 -8.328 1 92.75 91 LEU A O 1
ATOM 725 N N . PHE A 1 92 ? 10 9.102 -6.281 1 95.12 92 PHE A N 1
ATOM 726 C CA . PHE A 1 92 ? 11.359 8.836 -6.742 1 95.12 92 PHE A CA 1
ATOM 727 C C . PHE A 1 92 ? 11.414 7.527 -7.531 1 95.12 92 PHE A C 1
ATOM 729 O O . PHE A 1 92 ? 11.961 7.488 -8.633 1 95.12 92 PHE A O 1
ATOM 736 N N . HIS A 1 93 ? 10.75 6.492 -7.023 1 88.38 93 HIS A N 1
ATOM 737 C CA . HIS A 1 93 ? 10.82 5.168 -7.637 1 88.38 93 HIS A CA 1
ATOM 738 C C . HIS A 1 93 ? 9.922 5.086 -8.867 1 88.38 93 HIS A C 1
ATOM 740 O O . HIS A 1 93 ? 10.062 4.172 -9.68 1 88.38 93 HIS A O 1
ATOM 746 N N . ARG A 1 94 ? 9.055 6.066 -8.953 1 84.75 94 ARG A N 1
ATOM 747 C CA . ARG A 1 94 ? 8.25 6.152 -10.164 1 84.75 94 ARG A CA 1
ATOM 748 C C . ARG A 1 94 ? 9.023 6.832 -11.289 1 84.75 94 ARG A C 1
ATOM 750 O O . ARG A 1 94 ? 8.82 6.523 -12.469 1 84.75 94 ARG A O 1
ATOM 757 N N . ILE A 1 95 ? 9.867 7.691 -10.891 1 91.31 95 ILE A N 1
ATOM 758 C CA . ILE A 1 95 ? 10.586 8.5 -11.867 1 91.31 95 ILE A CA 1
ATOM 759 C C . ILE A 1 95 ? 11.836 7.766 -12.336 1 91.31 95 ILE A C 1
ATOM 761 O O . ILE A 1 95 ? 12.195 7.824 -13.516 1 91.31 95 ILE A O 1
ATOM 765 N N . TYR A 1 96 ? 12.453 7.051 -11.414 1 91.75 96 TYR A N 1
ATOM 766 C CA . TYR A 1 96 ? 13.734 6.418 -11.727 1 91.75 96 TYR A CA 1
ATOM 767 C C . TYR A 1 96 ? 13.633 4.902 -11.625 1 91.75 96 TYR A C 1
ATOM 769 O O . TYR A 1 96 ? 13.148 4.371 -10.617 1 91.75 96 TYR A O 1
ATOM 777 N N . THR A 1 97 ? 14.18 4.309 -12.625 1 87.12 97 THR A N 1
ATOM 778 C CA . THR A 1 97 ? 14.211 2.848 -12.609 1 87.12 97 THR A CA 1
ATOM 779 C C . THR A 1 97 ? 15.297 2.332 -11.68 1 87.12 97 THR A C 1
ATOM 781 O O . THR A 1 97 ? 16.188 3.084 -11.281 1 87.12 97 THR A O 1
ATOM 784 N N . GLU A 1 98 ? 15.258 1.082 -11.352 1 82.69 98 GLU A N 1
ATOM 785 C CA . GLU A 1 98 ? 16.266 0.471 -10.5 1 82.69 98 GLU A CA 1
ATOM 786 C C . GLU A 1 98 ? 17.656 0.576 -11.125 1 82.69 98 GLU A C 1
ATOM 788 O O . GLU A 1 98 ? 18.641 0.854 -10.43 1 82.69 98 GLU A O 1
ATOM 793 N N . ASP A 1 99 ? 17.719 0.344 -12.406 1 88.94 99 ASP A N 1
ATOM 794 C CA . ASP A 1 99 ? 18.984 0.431 -13.109 1 88.94 99 ASP A CA 1
ATOM 795 C C . ASP A 1 99 ? 19.578 1.835 -13.008 1 88.94 99 ASP A C 1
ATOM 797 O O . ASP A 1 99 ? 20.781 1.991 -12.781 1 88.94 99 ASP A O 1
ATOM 801 N N . GLU A 1 100 ? 18.703 2.812 -13.133 1 92.62 100 GLU A N 1
ATOM 802 C CA . GLU A 1 100 ? 19.172 4.195 -13.031 1 92.62 100 GLU A CA 1
ATOM 803 C C . GLU A 1 100 ? 19.656 4.516 -11.625 1 92.62 100 GLU A C 1
ATOM 805 O O . GLU A 1 100 ? 20.641 5.246 -11.461 1 92.62 100 GLU A O 1
ATOM 810 N N . VAL A 1 101 ? 19.047 3.932 -10.688 1 91.25 101 VAL A N 1
ATOM 811 C CA . VAL A 1 101 ? 19.375 4.203 -9.289 1 91.25 101 VAL A CA 1
ATOM 812 C C . VAL A 1 101 ? 20.719 3.576 -8.945 1 91.25 101 VAL A C 1
ATOM 814 O O . VAL A 1 101 ? 21.547 4.188 -8.258 1 91.25 101 VAL A O 1
ATOM 817 N N . ILE A 1 102 ? 20.984 2.391 -9.508 1 91.06 102 ILE A N 1
ATOM 818 C CA . ILE A 1 102 ? 22.219 1.664 -9.234 1 91.06 102 ILE A CA 1
ATOM 819 C C . ILE A 1 102 ? 23.406 2.422 -9.828 1 91.06 102 ILE A C 1
ATOM 821 O O . ILE A 1 102 ? 24.5 2.402 -9.273 1 91.06 102 ILE A O 1
ATOM 825 N N . GLU A 1 103 ? 23.172 3.162 -10.82 1 94.62 103 GLU A N 1
ATOM 826 C CA . GLU A 1 103 ? 24.234 3.891 -11.516 1 94.6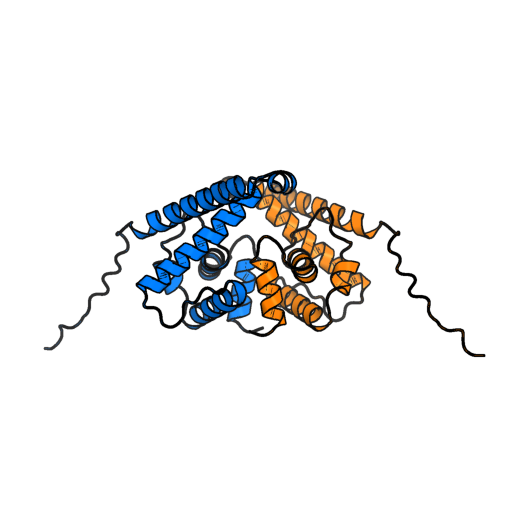2 103 GLU A CA 1
ATOM 827 C C . GLU A 1 103 ? 24.469 5.258 -10.883 1 94.62 103 GLU A C 1
ATOM 829 O O . GLU A 1 103 ? 25.469 5.914 -11.164 1 94.62 103 GLU A O 1
ATOM 834 N N . MET A 1 104 ? 23.547 5.602 -10.031 1 93.81 104 MET A N 1
ATOM 835 C CA . MET A 1 104 ? 23.641 6.91 -9.391 1 93.81 104 MET A CA 1
ATOM 836 C C . MET A 1 104 ? 24.656 6.887 -8.25 1 93.81 104 MET A C 1
ATOM 838 O O . MET A 1 104 ? 24.734 5.906 -7.504 1 93.81 104 MET A O 1
ATOM 842 N N . SER A 1 105 ? 25.375 8 -8.227 1 96.12 105 SER A N 1
ATOM 843 C CA . SER A 1 105 ? 26.188 8.148 -7.023 1 96.12 105 SER A CA 1
ATOM 844 C C . SER A 1 105 ? 25.312 8.359 -5.789 1 96.12 105 SER A C 1
ATOM 846 O O . SER A 1 105 ? 24.219 8.898 -5.891 1 96.12 105 SER A O 1
ATOM 848 N N . PRO A 1 106 ? 25.828 7.992 -4.641 1 94.88 106 PRO A N 1
ATOM 849 C CA . PRO A 1 106 ? 25.047 8.219 -3.418 1 94.88 106 PRO A CA 1
ATOM 850 C C . PRO A 1 106 ? 24.688 9.688 -3.225 1 94.88 106 PRO A C 1
ATOM 852 O O . PRO A 1 106 ? 23.578 9.992 -2.771 1 94.88 106 PRO A O 1
ATOM 855 N N . LYS A 1 107 ? 25.516 10.609 -3.648 1 96.88 107 LYS A N 1
ATOM 856 C CA . LYS A 1 107 ? 25.25 12.039 -3.5 1 96.88 107 LYS A CA 1
ATOM 857 C C . LYS A 1 107 ? 24.094 12.477 -4.383 1 96.88 107 LYS A C 1
ATOM 859 O O . LYS A 1 107 ? 23.203 13.195 -3.928 1 96.88 107 LYS A O 1
ATOM 864 N N . LYS A 1 108 ? 24.172 12.07 -5.586 1 97 108 LYS A N 1
ATOM 865 C CA . LYS A 1 108 ? 23.094 12.414 -6.516 1 97 108 LYS A CA 1
ATOM 866 C C . LYS A 1 108 ? 21.766 11.805 -6.07 1 97 108 LYS A C 1
ATOM 868 O O . LYS A 1 108 ? 20.734 12.477 -6.105 1 97 108 LYS A O 1
ATOM 873 N N . PHE A 1 109 ? 21.828 10.562 -5.574 1 96.94 109 PHE A N 1
ATOM 874 C CA . PHE A 1 109 ? 20.641 9.867 -5.078 1 96.94 109 PHE A CA 1
ATOM 875 C C . PHE A 1 109 ? 20 10.648 -3.938 1 96.94 109 PHE A C 1
ATOM 877 O O . PHE A 1 109 ? 18.812 10.984 -4.004 1 96.94 109 PHE A O 1
ATOM 884 N N . ASN A 1 110 ? 20.828 11.016 -3.01 1 96.62 110 ASN A N 1
ATOM 885 C CA . ASN A 1 110 ? 20.328 11.719 -1.838 1 96.62 110 ASN A CA 1
ATOM 886 C C . ASN A 1 110 ? 19.766 13.094 -2.209 1 96.62 110 ASN A C 1
ATOM 888 O O . ASN A 1 110 ? 18.734 13.516 -1.681 1 96.62 110 ASN A O 1
ATOM 892 N N . PHE A 1 111 ? 20.406 13.711 -3.086 1 97.81 111 PHE A N 1
ATOM 893 C CA . PHE A 1 111 ? 19.969 15.031 -3.512 1 97.81 111 PHE A CA 1
ATOM 894 C C . PHE A 1 111 ? 18.594 14.953 -4.172 1 97.81 111 PHE A C 1
ATOM 896 O O . PHE A 1 111 ? 17.688 15.727 -3.83 1 97.81 111 PHE A O 1
ATOM 903 N N . LEU A 1 112 ? 18.422 14.031 -5.09 1 97.31 112 LEU A N 1
ATOM 904 C CA . LEU A 1 112 ? 17.172 13.898 -5.832 1 97.31 112 LEU A CA 1
ATOM 905 C C . LEU A 1 112 ? 16.047 13.453 -4.914 1 97.31 112 LEU A C 1
ATOM 907 O O . LEU A 1 112 ? 14.945 14.008 -4.961 1 97.31 112 LEU A O 1
ATOM 911 N N . LEU A 1 113 ? 16.344 12.484 -4.062 1 96.94 113 LEU A N 1
ATOM 912 C CA . LEU A 1 113 ? 15.336 12 -3.121 1 96.94 113 LEU A CA 1
ATOM 913 C C . LEU A 1 113 ? 14.906 13.109 -2.166 1 96.94 113 LEU A C 1
ATOM 915 O O . LEU A 1 113 ? 13.711 13.352 -1.99 1 96.94 113 LEU A O 1
ATOM 919 N N . ASN A 1 114 ? 15.898 13.812 -1.601 1 97.81 114 ASN A N 1
ATOM 920 C CA . ASN A 1 114 ? 15.594 14.883 -0.661 1 97.81 114 ASN A CA 1
ATOM 921 C C . ASN A 1 114 ? 14.797 16 -1.326 1 97.81 114 ASN A C 1
ATOM 923 O O . ASN A 1 114 ? 13.906 16.594 -0.705 1 97.81 114 ASN A O 1
ATOM 927 N N . SER A 1 115 ? 15.109 16.25 -2.531 1 98.25 115 SER A N 1
ATOM 928 C CA . SER A 1 115 ? 14.383 17.281 -3.264 1 98.25 115 SER A CA 1
ATOM 929 C C . SER A 1 115 ? 12.914 16.922 -3.445 1 98.25 115 SER A C 1
ATOM 931 O O . SER A 1 115 ? 12.031 17.766 -3.322 1 98.25 115 SER A O 1
ATOM 933 N N . LEU A 1 116 ? 12.703 15.703 -3.732 1 97.31 116 LEU A N 1
ATOM 934 C CA . LEU A 1 116 ? 11.336 15.25 -3.928 1 97.31 116 LEU A CA 1
ATOM 935 C C . LEU A 1 116 ? 10.57 15.227 -2.605 1 97.31 116 LEU A C 1
ATOM 937 O O . LEU A 1 116 ? 9.414 15.641 -2.545 1 97.31 116 LEU A O 1
ATOM 941 N N . VAL A 1 117 ? 11.258 14.797 -1.587 1 97.5 117 VAL A N 1
ATOM 942 C CA . VAL A 1 117 ? 10.641 14.781 -0.263 1 97.5 117 VAL A CA 1
ATOM 943 C C 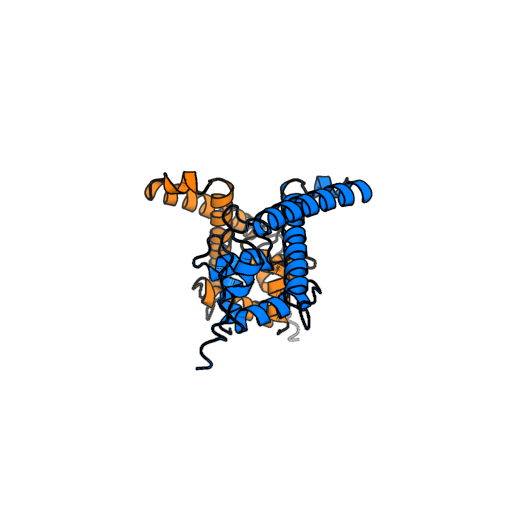. VAL A 1 117 ? 10.289 16.203 0.161 1 97.5 117 VAL A C 1
ATOM 945 O O . VAL A 1 117 ? 9.195 16.453 0.665 1 97.5 117 VAL A O 1
ATOM 948 N N . GLU A 1 118 ? 11.156 17.125 -0.08 1 97.75 118 GLU A N 1
ATOM 949 C CA . GLU A 1 118 ? 10.922 18.531 0.25 1 97.75 118 GLU A CA 1
ATOM 950 C C . GLU A 1 118 ? 9.758 19.094 -0.552 1 97.75 118 GLU A C 1
ATOM 952 O O . GLU A 1 118 ? 8.93 19.844 -0.018 1 97.75 118 GLU A O 1
ATOM 957 N N . SER A 1 119 ? 9.711 18.75 -1.749 1 96.62 119 SER A N 1
ATOM 958 C CA . SER A 1 119 ? 8.609 19.203 -2.588 1 96.62 119 SER A CA 1
ATOM 959 C C . SER A 1 119 ? 7.266 18.719 -2.047 1 96.62 119 SER A C 1
ATOM 961 O O . SER A 1 119 ? 6.293 19.484 -2.01 1 96.62 119 SER A O 1
ATOM 963 N N . MET A 1 120 ? 7.254 17.484 -1.632 1 96 120 MET A N 1
ATOM 964 C CA . MET A 1 120 ? 6.02 16.922 -1.083 1 96 120 MET A CA 1
ATOM 965 C C . MET A 1 120 ? 5.68 17.578 0.254 1 96 120 MET A C 1
ATOM 967 O O . MET A 1 120 ? 4.508 17.812 0.558 1 96 120 MET A O 1
ATOM 971 N N . HIS A 1 121 ? 6.707 17.844 1.007 1 96.44 121 HIS A N 1
ATOM 972 C CA . HIS A 1 121 ? 6.5 18.531 2.273 1 96.44 121 HIS A CA 1
ATOM 973 C C . HIS A 1 121 ? 5.859 19.906 2.059 1 96.44 121 HIS A C 1
ATOM 975 O O . HIS A 1 121 ? 4.918 20.266 2.764 1 96.44 121 HIS A O 1
ATOM 981 N N . ASN A 1 122 ? 6.316 20.609 1.148 1 94.62 122 ASN A N 1
ATOM 982 C CA . ASN A 1 122 ? 5.766 21.922 0.819 1 94.62 122 ASN A CA 1
ATOM 983 C C . ASN A 1 122 ? 4.312 21.828 0.365 1 94.62 122 ASN A C 1
ATOM 985 O O . ASN A 1 122 ? 3.482 22.641 0.755 1 94.62 122 ASN A O 1
ATOM 989 N N . LYS A 1 123 ? 4.035 20.859 -0.415 1 93.5 123 LYS A N 1
ATOM 990 C CA . LYS A 1 123 ? 2.672 20.641 -0.884 1 93.5 123 LYS A CA 1
ATOM 991 C C . LYS A 1 123 ? 1.724 20.375 0.285 1 93.5 123 LYS A C 1
ATOM 993 O O . LYS A 1 123 ? 0.6 20.891 0.302 1 93.5 123 LYS A O 1
ATOM 998 N N . ILE A 1 124 ? 2.184 19.641 1.24 1 94.56 124 ILE A N 1
ATOM 999 C CA . ILE A 1 124 ? 1.387 19.297 2.412 1 94.56 124 ILE A CA 1
ATOM 1000 C C . ILE A 1 124 ? 1.174 20.531 3.277 1 94.56 124 ILE A C 1
ATOM 1002 O O . ILE A 1 124 ? 0.065 20.781 3.758 1 94.56 124 ILE A O 1
ATOM 1006 N N . GLN A 1 125 ? 2.152 21.375 3.436 1 91.5 125 GLN A N 1
ATOM 1007 C CA . GLN A 1 125 ? 2.09 22.562 4.281 1 91.5 125 GLN A CA 1
ATOM 1008 C C . GLN A 1 125 ? 1.2 23.641 3.658 1 91.5 125 GLN A C 1
ATOM 1010 O O . GLN A 1 125 ? 0.569 24.422 4.371 1 91.5 125 GLN A O 1
ATOM 1015 N N . GLU A 1 126 ? 1.195 23.688 2.404 1 87.94 126 GLU A N 1
ATOM 1016 C CA . GLU A 1 126 ? 0.338 24.656 1.717 1 87.94 126 GLU A CA 1
ATOM 1017 C C . GLU A 1 126 ? -1.132 24.422 2.057 1 87.94 126 GLU A C 1
ATOM 1019 O O . GLU A 1 126 ? -1.922 25.359 2.09 1 87.94 126 GLU A O 1
ATOM 1024 N N . LYS A 1 127 ? -1.451 23.266 2.309 1 81.88 127 LYS A N 1
ATOM 1025 C CA . LYS A 1 127 ? -2.826 22.922 2.664 1 81.88 127 LYS A CA 1
ATOM 1026 C C . LYS A 1 127 ? -3.125 23.281 4.117 1 81.88 127 LYS A C 1
ATOM 1028 O O . LYS A 1 127 ? -4.289 23.422 4.5 1 81.88 127 LYS A O 1
ATOM 1033 N N . SER A 1 128 ? -2.158 23.25 4.918 1 73.12 128 SER A N 1
ATOM 1034 C CA . SER A 1 128 ? -2.311 23.578 6.336 1 73.12 128 SER A CA 1
ATOM 1035 C C . SER A 1 128 ? -2.555 25.062 6.539 1 73.12 128 SER A C 1
ATOM 1037 O O . SER A 1 128 ? -3.221 25.469 7.496 1 73.12 128 SER A O 1
ATOM 1039 N N . TYR A 1 129 ? -2.021 25.953 5.871 1 59.72 129 TYR A N 1
ATOM 1040 C CA . TYR A 1 129 ? -2.113 27.406 6.043 1 59.72 129 TYR A CA 1
ATOM 1041 C C . TYR A 1 129 ? -3.42 27.938 5.473 1 59.72 129 TYR A C 1
ATOM 1043 O O . TYR A 1 129 ? -3.789 29.094 5.723 1 59.72 129 TYR A O 1
ATOM 1051 N N . TYR A 1 130 ? -4.137 27.266 4.746 1 48.62 130 TYR A N 1
ATOM 1052 C CA . TYR A 1 130 ? -5.391 27.875 4.324 1 48.62 130 TYR A CA 1
ATOM 1053 C C . TYR A 1 130 ? -6.398 27.906 5.469 1 48.62 130 TYR A C 1
ATOM 1055 O O . TYR A 1 130 ? -6.793 26.844 5.973 1 48.62 130 TYR A O 1
ATOM 1063 N N . PRO A 1 131 ? -6.457 28.969 6.277 1 42.69 131 PRO A N 1
ATOM 1064 C CA . PRO A 1 131 ? -7.309 29.406 7.387 1 42.69 131 PRO A CA 1
ATOM 1065 C C . PRO A 1 131 ? -8.781 29.047 7.184 1 42.69 131 PRO A C 1
ATOM 1067 O O . PRO A 1 131 ? -9.617 29.344 8.039 1 42.69 131 PRO A O 1
ATOM 1070 N N . GLY A 1 132 ? -9.391 28.922 6.074 1 39.56 132 GLY A N 1
ATOM 1071 C CA . GLY A 1 132 ? -10.836 29.031 6.191 1 39.56 132 GLY A CA 1
ATOM 1072 C C . GLY A 1 132 ? -11.43 28.094 7.215 1 39.56 132 GLY A C 1
ATOM 1073 O O . GLY A 1 132 ? -12.586 28.234 7.609 1 39.56 132 GLY A O 1
ATOM 1074 N N . THR A 1 133 ? -11.094 26.859 7.301 1 37.09 133 THR A N 1
ATOM 1075 C CA . THR A 1 133 ? -11.93 26.078 8.203 1 37.09 133 THR A CA 1
ATOM 1076 C C . THR A 1 133 ? -11.453 26.219 9.648 1 37.09 133 THR A C 1
ATOM 1078 O O . THR A 1 133 ? -10.531 25.531 10.078 1 37.09 133 THR A O 1
ATOM 1081 N N . GLN A 1 134 ? -11.008 27.406 10.156 1 33.84 134 GLN A N 1
ATOM 1082 C CA . GLN A 1 134 ? -11 27.672 11.586 1 33.84 134 GLN A CA 1
ATOM 1083 C C . GLN A 1 134 ? -12.297 27.188 12.242 1 33.84 134 GLN A C 1
ATOM 1085 O O . GLN A 1 134 ? -13.375 27.703 11.953 1 33.84 134 GLN A O 1
ATOM 1090 N N . ILE A 1 135 ? -12.555 25.984 12.539 1 34.59 135 ILE A N 1
ATOM 1091 C CA . ILE A 1 135 ? -13.617 25.625 13.469 1 34.59 135 ILE A CA 1
ATOM 1092 C C . ILE A 1 135 ? -13.539 26.5 14.711 1 34.59 135 ILE A C 1
ATOM 1094 O O . ILE A 1 135 ? -12.508 26.531 15.391 1 34.59 135 ILE A O 1
ATOM 1098 N N . GLN A 1 136 ? -14.25 27.641 14.852 1 30.86 136 GLN A N 1
ATOM 1099 C CA . GLN A 1 136 ? -14.68 28.359 16.047 1 30.86 136 GLN A CA 1
ATOM 1100 C C . GLN A 1 136 ? -15.07 27.406 17.156 1 30.86 136 GLN A C 1
ATOM 1102 O O . GLN A 1 136 ? -16.125 26.766 17.094 1 30.86 136 GLN A O 1
ATOM 1107 N N . ILE A 1 137 ? -14.211 26.609 17.703 1 32.09 137 ILE A N 1
ATOM 1108 C CA . ILE A 1 137 ? -14.547 26.047 19 1 32.09 137 ILE A CA 1
ATOM 1109 C C . ILE A 1 137 ? -14.82 27.156 20 1 32.09 137 ILE A C 1
ATOM 1111 O O . ILE A 1 137 ? -13.906 27.891 20.391 1 32.09 137 ILE A O 1
ATOM 1115 N N . THR A 1 138 ? -15.914 27.938 19.875 1 31.06 138 THR A N 1
ATOM 1116 C CA . THR A 1 138 ? -16.484 28.828 20.859 1 31.06 138 THR A CA 1
ATOM 1117 C C . THR A 1 138 ? -16.531 28.172 22.234 1 31.06 138 THR A C 1
ATOM 1119 O O . THR A 1 138 ? -17.188 27.141 22.406 1 31.06 138 THR A O 1
ATOM 1122 N N . ARG A 1 139 ? -15.5 28.328 23.094 1 33.44 139 ARG A N 1
ATOM 1123 C CA . ARG A 1 139 ? -15.461 28.156 24.547 1 33.44 139 ARG A CA 1
ATOM 1124 C C . ARG A 1 139 ? -16.656 28.828 25.219 1 33.44 139 ARG A C 1
ATOM 1126 O O . ARG A 1 139 ? -16.828 30.031 25.109 1 33.44 139 ARG A O 1
ATOM 1133 N N . SER A 1 140 ? -17.938 28.219 25.188 1 30.53 140 SER A N 1
ATOM 1134 C CA . SER A 1 140 ? -19.062 28.656 26 1 30.53 140 SER A CA 1
ATOM 1135 C C . SER A 1 140 ? -18.672 28.734 27.4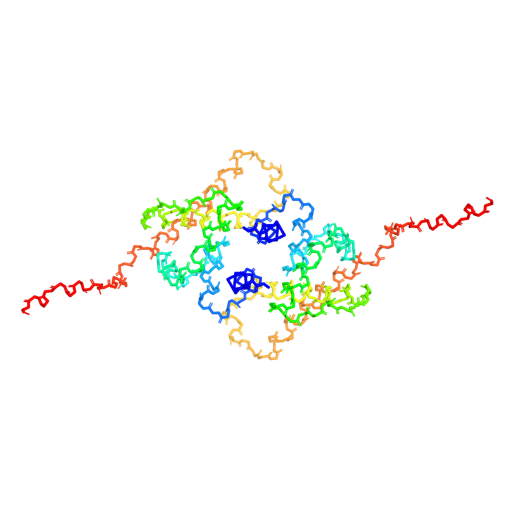69 1 30.53 140 SER A C 1
ATOM 1137 O O . SER A 1 140 ? -18.609 27.719 28.172 1 30.53 140 SER A O 1
ATOM 1139 N N . ASN A 1 141 ? -17.547 29.328 27.812 1 29.3 141 ASN A N 1
ATOM 1140 C CA . ASN A 1 141 ? -17.312 29.641 29.219 1 29.3 141 ASN A CA 1
ATOM 1141 C C . ASN A 1 141 ? -18.453 30.453 29.812 1 29.3 141 ASN A C 1
ATOM 1143 O O . ASN A 1 141 ? -18.547 30.609 31.031 1 29.3 141 ASN A O 1
ATOM 1147 N N . ASP A 1 142 ? -19.047 31.438 29.109 1 29.97 142 ASP A N 1
ATOM 1148 C CA . ASP A 1 142 ? -19.531 32.562 29.891 1 29.97 142 ASP A CA 1
ATOM 1149 C C . ASP A 1 142 ? -20.812 32.188 30.641 1 29.97 142 ASP A C 1
ATOM 1151 O O . ASP A 1 142 ? -21.406 33.062 31.297 1 29.97 142 ASP A O 1
ATOM 1155 N N . ILE A 1 143 ? -21.562 31.141 30.25 1 31.58 143 ILE A N 1
ATOM 1156 C CA . ILE A 1 143 ? -22.859 31.375 30.859 1 31.58 143 ILE A CA 1
ATOM 1157 C C . ILE A 1 143 ? -22.781 31.141 32.375 1 31.58 143 ILE A C 1
ATOM 1159 O O . ILE A 1 143 ? -22.812 29.984 32.812 1 31.58 143 ILE A O 1
ATOM 1163 N N . LYS A 1 144 ? -21.656 31.641 33.031 1 29.88 144 LYS A N 1
ATOM 1164 C CA . LYS A 1 144 ? -21.75 31.781 34.469 1 29.88 144 LYS A CA 1
ATOM 1165 C C . LYS A 1 144 ? -22.891 32.719 34.875 1 29.88 144 LYS A C 1
ATOM 1167 O O . LYS A 1 144 ? -23.141 32.938 36.062 1 29.88 144 LYS A O 1
ATOM 1172 N N . SER A 1 145 ? -24.078 32.875 34.156 1 25.55 145 SER A N 1
ATOM 1173 C CA . SER A 1 145 ? -24.969 33.5 35.125 1 25.55 145 SER A CA 1
ATOM 1174 C C . SER A 1 145 ? -25.547 32.469 36.094 1 25.55 145 SER A C 1
ATOM 1176 O O . SER A 1 145 ? -25.828 31.344 35.719 1 25.55 145 SER A O 1
ATOM 1178 N N . MET B 1 1 ? 1.492 -4.992 18.25 1 84 1 MET B N 1
ATOM 1179 C CA . MET B 1 1 ? 1.142 -5.672 17.016 1 84 1 MET B CA 1
ATOM 1180 C C . MET B 1 1 ? 1.807 -7.039 16.938 1 84 1 MET B C 1
ATOM 1182 O O . MET B 1 1 ? 2.959 -7.199 17.344 1 84 1 MET B O 1
ATOM 1186 N N . ASN B 1 2 ? 0.938 -8.023 16.422 1 88.5 2 ASN B N 1
ATOM 1187 C CA . ASN B 1 2 ? 1.556 -9.336 16.29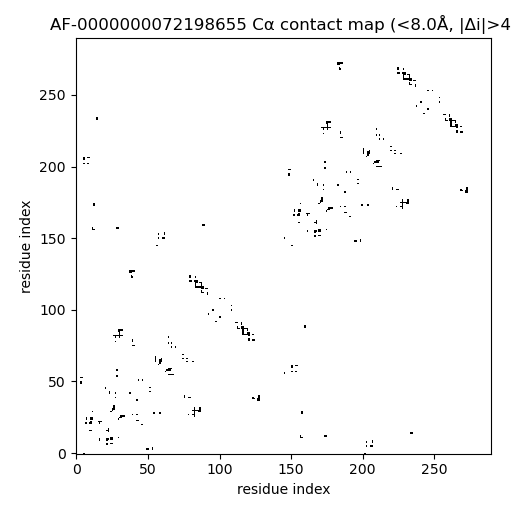7 1 88.5 2 ASN B CA 1
ATOM 1188 C C . ASN B 1 2 ? 2.557 -9.375 15.141 1 88.5 2 ASN B C 1
ATOM 1190 O O . ASN B 1 2 ? 2.586 -8.469 14.312 1 88.5 2 ASN B O 1
ATOM 1194 N N . GLN B 1 3 ? 3.363 -10.328 15.141 1 92.12 3 GLN B N 1
ATOM 1195 C CA . GLN B 1 3 ? 4.5 -10.398 14.227 1 92.12 3 GLN B CA 1
ATOM 1196 C C . GLN B 1 3 ? 4.035 -10.477 12.773 1 92.12 3 GLN B C 1
ATOM 1198 O O . GLN B 1 3 ? 4.602 -9.828 11.898 1 92.12 3 GLN B O 1
ATOM 1203 N N . SER B 1 4 ? 3.016 -11.273 12.5 1 92.94 4 SER B N 1
ATOM 1204 C CA . SER B 1 4 ? 2.52 -11.414 11.133 1 92.94 4 SER B CA 1
ATOM 1205 C C . SER B 1 4 ? 1.976 -10.094 10.602 1 92.94 4 SER B C 1
ATOM 1207 O O . SER B 1 4 ? 2.227 -9.734 9.445 1 92.94 4 SER B O 1
ATOM 1209 N N . ASP B 1 5 ? 1.272 -9.422 11.469 1 93.88 5 ASP B N 1
ATOM 1210 C CA . ASP B 1 5 ? 0.74 -8.117 11.062 1 93.88 5 ASP B CA 1
ATOM 1211 C C . ASP B 1 5 ? 1.867 -7.137 10.758 1 93.88 5 ASP B C 1
ATOM 1213 O O . ASP B 1 5 ? 1.8 -6.395 9.773 1 93.88 5 ASP B O 1
ATOM 1217 N N . LYS B 1 6 ? 2.812 -7.176 11.555 1 94.44 6 LYS B N 1
ATOM 1218 C CA . LYS B 1 6 ? 3.945 -6.277 11.359 1 94.44 6 LYS B CA 1
ATOM 1219 C C . LYS B 1 6 ? 4.617 -6.531 10.008 1 94.44 6 LYS B C 1
ATOM 1221 O O . LYS B 1 6 ? 4.918 -5.59 9.273 1 94.44 6 LYS B O 1
ATOM 1226 N N . ILE B 1 7 ? 4.84 -7.773 9.672 1 95.81 7 ILE B N 1
ATOM 1227 C CA . ILE B 1 7 ? 5.492 -8.141 8.422 1 95.81 7 ILE B CA 1
ATOM 1228 C C . ILE B 1 7 ? 4.617 -7.719 7.238 1 95.81 7 ILE B C 1
ATOM 1230 O O . ILE B 1 7 ? 5.113 -7.172 6.25 1 95.81 7 ILE B O 1
ATOM 1234 N N . ILE B 1 8 ? 3.357 -7.898 7.387 1 96.12 8 ILE B N 1
ATOM 1235 C CA . ILE B 1 8 ? 2.441 -7.578 6.297 1 96.12 8 ILE B CA 1
ATOM 1236 C C . ILE B 1 8 ? 2.367 -6.062 6.113 1 96.12 8 ILE B C 1
ATOM 1238 O O . ILE B 1 8 ? 2.438 -5.562 4.988 1 96.12 8 ILE B O 1
ATOM 1242 N N . PHE B 1 9 ? 2.281 -5.359 7.203 1 95.94 9 PHE B N 1
ATOM 1243 C CA . PHE B 1 9 ? 2.264 -3.904 7.102 1 95.94 9 PHE B CA 1
ATOM 1244 C C . PHE B 1 9 ? 3.555 -3.389 6.477 1 95.94 9 PHE B C 1
ATOM 1246 O O . PHE B 1 9 ? 3.527 -2.479 5.645 1 95.94 9 PHE B O 1
ATOM 1253 N N . THR B 1 10 ? 4.59 -3.973 6.902 1 96.25 10 THR B N 1
ATOM 1254 C CA . THR B 1 10 ? 5.867 -3.574 6.316 1 96.25 10 THR B CA 1
ATOM 1255 C C . THR B 1 10 ? 5.871 -3.818 4.812 1 96.25 10 THR B C 1
ATOM 1257 O O . THR B 1 10 ? 6.27 -2.943 4.039 1 96.25 10 THR B O 1
ATOM 1260 N N . ALA B 1 11 ? 5.402 -4.957 4.402 1 96.31 11 ALA B N 1
ATOM 1261 C CA . ALA B 1 11 ? 5.348 -5.324 2.99 1 96.31 11 ALA B CA 1
ATOM 1262 C C . ALA B 1 11 ? 4.5 -4.336 2.195 1 96.31 11 ALA B C 1
ATOM 1264 O O . ALA B 1 11 ? 4.805 -4.039 1.037 1 96.31 11 ALA B O 1
ATOM 1265 N N . LEU B 1 12 ? 3.479 -3.838 2.832 1 95.75 12 LEU B N 1
ATOM 1266 C CA . LEU B 1 12 ? 2.506 -3.008 2.129 1 95.75 12 LEU B CA 1
ATOM 1267 C C . LEU B 1 12 ? 2.939 -1.545 2.131 1 95.75 12 LEU B C 1
ATOM 1269 O O . LEU B 1 12 ? 2.574 -0.784 1.231 1 95.75 12 LEU B O 1
ATOM 1273 N N . LEU B 1 13 ? 3.752 -1.182 3.084 1 95.12 13 LEU B N 1
ATOM 1274 C CA . LEU B 1 13 ? 4.004 0.24 3.289 1 95.12 13 LEU B CA 1
ATOM 1275 C C . LEU B 1 13 ? 5.391 0.626 2.789 1 95.12 13 LEU B C 1
ATOM 1277 O O . LEU B 1 13 ? 5.633 1.785 2.443 1 95.12 13 LEU B O 1
ATOM 1281 N N . VAL B 1 14 ? 6.242 -0.307 2.76 1 89.81 14 VAL B N 1
ATOM 1282 C CA . VAL B 1 14 ? 7.609 0.023 2.375 1 89.81 14 VAL B CA 1
ATOM 1283 C C . VAL B 1 14 ? 7.789 -0.193 0.874 1 89.81 14 VAL B C 1
ATOM 1285 O O . VAL B 1 14 ? 7.426 -1.246 0.344 1 89.81 14 VAL B O 1
ATOM 1288 N N . GLU B 1 15 ? 8.289 0.713 0.231 1 78.69 15 GLU B N 1
ATOM 1289 C CA . GLU B 1 15 ? 8.391 0.707 -1.225 1 78.69 15 GLU B CA 1
ATOM 1290 C C . G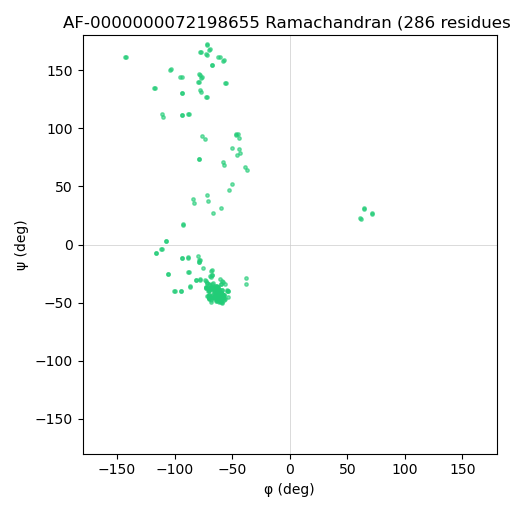LU B 1 15 ? 9.328 -0.398 -1.704 1 78.69 15 GLU B C 1
ATOM 1292 O O . GLU B 1 15 ? 9 -1.144 -2.629 1 78.69 15 GLU B O 1
ATOM 1297 N N . GLN B 1 16 ? 10.469 -0.473 -1.009 1 77.38 16 GLN B N 1
ATOM 1298 C CA . GLN B 1 16 ? 11.406 -1.53 -1.365 1 77.38 16 GLN B CA 1
ATOM 1299 C C . GLN B 1 16 ? 11.492 -2.586 -0.266 1 77.38 16 GLN B C 1
ATOM 1301 O O . GLN B 1 16 ? 11.953 -2.301 0.842 1 77.38 16 GLN B O 1
ATOM 1306 N N . ALA B 1 17 ? 10.969 -3.738 -0.695 1 78.75 17 ALA B N 1
ATOM 1307 C CA . ALA B 1 17 ? 10.984 -4.828 0.278 1 78.75 17 ALA B CA 1
ATOM 1308 C C . ALA B 1 17 ? 12.406 -5.102 0.771 1 78.75 17 ALA B C 1
ATOM 1310 O O . ALA B 1 17 ? 13.359 -5.062 -0.01 1 78.75 17 ALA B O 1
ATOM 1311 N N . ARG B 1 18 ? 12.469 -5.324 2.027 1 84.12 18 ARG B N 1
ATOM 1312 C CA . ARG B 1 18 ? 13.773 -5.582 2.633 1 84.12 18 ARG B CA 1
ATOM 1313 C C . ARG B 1 18 ? 14.055 -7.082 2.703 1 84.12 18 ARG B C 1
ATOM 1315 O O . ARG B 1 18 ? 15.18 -7.492 2.99 1 84.12 18 ARG B O 1
ATOM 1322 N N . SER B 1 19 ? 13.047 -7.859 2.449 1 92 19 SER B N 1
ATOM 1323 C CA . SER B 1 19 ? 13.188 -9.312 2.465 1 92 19 SER B CA 1
ATOM 1324 C C . SER B 1 19 ? 12.352 -9.961 1.366 1 92 19 SER B C 1
ATOM 1326 O O . SER B 1 19 ? 11.414 -9.352 0.846 1 92 19 SER B O 1
ATOM 1328 N N . THR B 1 20 ? 12.703 -11.164 1.081 1 93.94 20 THR B N 1
ATOM 1329 C CA . THR B 1 20 ? 11.961 -11.953 0.104 1 93.94 20 THR B CA 1
ATOM 1330 C C . THR B 1 20 ? 10.516 -12.148 0.553 1 93.94 20 THR B C 1
ATOM 1332 O O . THR B 1 20 ? 9.586 -12.047 -0.252 1 93.94 20 THR B O 1
ATOM 1335 N N . VAL B 1 21 ? 10.352 -12.359 1.846 1 96.38 21 VAL B N 1
ATOM 1336 C CA . VAL B 1 21 ? 9.023 -12.586 2.408 1 96.38 21 VAL B CA 1
ATOM 1337 C C . VAL B 1 21 ? 8.156 -11.344 2.211 1 96.38 21 VAL B C 1
ATOM 1339 O O . VAL B 1 21 ? 7.012 -11.438 1.765 1 96.38 21 VAL B O 1
ATOM 1342 N N . GLU B 1 22 ? 8.656 -10.203 2.475 1 95.56 22 GLU B N 1
ATOM 1343 C CA . GLU B 1 22 ? 7.93 -8.945 2.307 1 95.56 22 GLU B CA 1
ATOM 1344 C C . GLU B 1 22 ? 7.562 -8.711 0.845 1 95.56 22 GLU B C 1
ATOM 1346 O O . GLU B 1 22 ? 6.445 -8.289 0.54 1 95.56 22 GLU B O 1
ATOM 1351 N N . SER B 1 23 ? 8.508 -9.016 0.009 1 94.94 23 SER B N 1
ATOM 1352 C CA . SER B 1 23 ? 8.258 -8.867 -1.422 1 94.94 23 SER B CA 1
ATOM 1353 C C . SER B 1 23 ? 7.125 -9.773 -1.884 1 94.94 23 SER B C 1
ATOM 1355 O O . SER B 1 23 ? 6.227 -9.328 -2.607 1 94.94 23 SER B O 1
ATOM 1357 N N . TYR B 1 24 ? 7.156 -11.023 -1.458 1 96.81 24 TYR B N 1
ATOM 1358 C CA . TYR B 1 24 ? 6.125 -11.969 -1.861 1 96.81 24 TYR B CA 1
ATOM 1359 C C . TYR B 1 24 ? 4.766 -11.57 -1.297 1 96.81 24 TYR B C 1
ATOM 1361 O O . TYR B 1 24 ? 3.746 -11.672 -1.982 1 96.81 24 TYR B O 1
ATOM 1369 N N . LEU B 1 25 ? 4.777 -11.07 -0.119 1 97.56 25 LEU B N 1
ATOM 1370 C CA . LEU B 1 25 ? 3.527 -10.633 0.493 1 97.56 25 LEU B CA 1
ATOM 1371 C C . LEU B 1 25 ? 2.934 -9.453 -0.268 1 97.56 25 LEU B C 1
ATOM 1373 O O . LEU B 1 25 ? 1.723 -9.406 -0.5 1 97.56 25 LEU B O 1
ATOM 1377 N N . ALA B 1 26 ? 3.746 -8.484 -0.62 1 96.19 26 ALA B N 1
ATOM 1378 C CA . ALA B 1 26 ? 3.271 -7.344 -1.396 1 96.19 26 ALA B CA 1
ATOM 1379 C C . ALA B 1 26 ? 2.67 -7.793 -2.725 1 96.19 26 ALA B C 1
ATOM 1381 O O . ALA B 1 26 ? 1.653 -7.258 -3.166 1 96.19 26 ALA B O 1
ATOM 1382 N N . GLN B 1 27 ? 3.285 -8.758 -3.316 1 95.75 27 GLN B N 1
ATOM 1383 C CA . GLN B 1 27 ? 2.783 -9.266 -4.59 1 95.75 27 GLN B CA 1
ATOM 1384 C C . GLN B 1 27 ? 1.472 -10.023 -4.402 1 95.75 27 GLN B C 1
ATOM 1386 O O . GLN B 1 27 ? 0.488 -9.75 -5.094 1 95.75 27 GLN B O 1
ATOM 1391 N N . LEU B 1 28 ? 1.41 -10.891 -3.42 1 97.81 28 LEU B N 1
ATOM 1392 C CA . LEU B 1 28 ? 0.261 -11.758 -3.205 1 97.81 28 LEU B CA 1
ATOM 1393 C C . LEU B 1 28 ? -0.946 -10.961 -2.725 1 97.81 28 LEU B C 1
ATOM 1395 O O . LEU B 1 28 ? -2.082 -11.266 -3.096 1 97.81 28 LEU B O 1
ATOM 1399 N N . LEU B 1 29 ? -0.686 -9.922 -1.944 1 97.69 29 LEU B N 1
ATOM 1400 C CA . LEU B 1 29 ? -1.786 -9.195 -1.322 1 97.69 29 LEU B CA 1
ATOM 1401 C C . LEU B 1 29 ? -2.193 -7.996 -2.172 1 97.69 29 LEU B C 1
ATOM 1403 O O . LEU B 1 29 ? -3.383 -7.711 -2.318 1 97.69 29 LEU B O 1
ATOM 1407 N N . ALA B 1 30 ? -1.206 -7.324 -2.727 1 95.44 30 ALA B N 1
ATOM 1408 C CA . ALA B 1 30 ? -1.483 -6.039 -3.365 1 95.44 30 ALA B CA 1
ATOM 1409 C C . ALA B 1 30 ? -1.306 -6.133 -4.879 1 95.44 30 ALA B C 1
ATOM 1411 O O . ALA B 1 30 ? -1.538 -5.156 -5.598 1 95.44 30 ALA B O 1
ATOM 1412 N N . GLY B 1 31 ? -0.853 -7.324 -5.344 1 93.75 31 GLY B N 1
ATOM 1413 C CA . GLY B 1 31 ? -0.712 -7.5 -6.781 1 93.75 31 GLY B CA 1
ATOM 1414 C C . GLY B 1 31 ? 0.444 -6.711 -7.367 1 93.75 31 GLY B C 1
ATOM 1415 O O . GLY B 1 31 ? 0.375 -6.254 -8.516 1 93.75 31 GLY B O 1
ATOM 1416 N N . LYS B 1 32 ? 1.494 -6.41 -6.574 1 89.62 32 LYS B N 1
ATOM 1417 C CA . LYS B 1 32 ? 2.688 -5.719 -7.055 1 89.62 32 LYS B CA 1
ATOM 1418 C C . LYS B 1 32 ? 3.613 -6.676 -7.801 1 89.62 32 LYS B C 1
ATOM 1420 O O . LYS B 1 32 ? 4.715 -6.969 -7.332 1 89.62 32 LYS B O 1
ATOM 1425 N N . ILE B 1 33 ? 3.26 -7.035 -8.938 1 88.38 33 ILE B N 1
ATOM 1426 C CA . ILE B 1 33 ? 3.939 -8.086 -9.695 1 88.38 33 ILE B CA 1
ATOM 1427 C C . ILE B 1 33 ? 5.285 -7.57 -10.188 1 88.38 33 ILE B C 1
ATOM 1429 O O . ILE B 1 33 ? 5.355 -6.535 -10.859 1 88.38 33 ILE B O 1
ATOM 1433 N N . GLU B 1 34 ? 6.27 -8.289 -9.891 1 83.69 34 GLU B N 1
ATOM 1434 C CA . GLU B 1 34 ? 7.625 -7.969 -10.328 1 83.69 34 GLU B CA 1
ATOM 1435 C C . GLU B 1 34 ? 8.055 -8.867 -11.484 1 83.69 34 GLU B C 1
ATOM 1437 O O . GLU B 1 34 ? 7.652 -10.031 -11.562 1 83.69 34 GLU B O 1
ATOM 1442 N N . GLU B 1 35 ? 8.898 -8.391 -12.344 1 80.62 35 GLU B N 1
ATOM 1443 C CA . GLU B 1 35 ? 9.344 -9.125 -13.516 1 80.62 35 GLU B CA 1
ATOM 1444 C C . GLU B 1 35 ? 10.102 -10.391 -13.117 1 80.62 35 GLU B C 1
ATOM 1446 O O . GLU B 1 35 ? 9.891 -11.453 -13.703 1 80.62 35 GLU B O 1
ATOM 1451 N N . ALA B 1 36 ? 10.891 -10.258 -12.094 1 83.19 36 ALA B N 1
ATOM 1452 C CA . ALA B 1 36 ? 11.758 -11.375 -11.703 1 83.19 36 ALA B CA 1
ATOM 1453 C C . ALA B 1 36 ? 11.086 -12.25 -10.648 1 83.19 36 ALA B C 1
ATOM 1455 O O . ALA B 1 36 ? 11.711 -13.156 -10.094 1 83.19 36 ALA B O 1
ATOM 1456 N N . SER B 1 37 ? 9.797 -12.086 -10.531 1 87.69 37 SER B N 1
ATOM 1457 C CA . SER B 1 37 ? 9.117 -12.828 -9.477 1 87.69 37 SER B CA 1
ATOM 1458 C C . SER B 1 37 ? 8.938 -14.289 -9.852 1 87.69 37 SER B C 1
ATOM 1460 O O . SER B 1 37 ? 8.656 -14.609 -11.016 1 87.69 37 SER B O 1
ATOM 1462 N N . PRO B 1 38 ? 9.039 -15.188 -8.906 1 92.81 38 PRO B N 1
ATOM 1463 C CA . PRO B 1 38 ? 8.727 -16.594 -9.156 1 92.81 38 PRO B CA 1
ATOM 1464 C C . PRO B 1 38 ? 7.234 -16.859 -9.32 1 92.81 38 PRO B C 1
ATOM 1466 O O . PRO B 1 38 ? 6.422 -15.953 -9.125 1 92.81 38 PRO B O 1
ATOM 1469 N N . PRO B 1 39 ? 6.934 -18.109 -9.719 1 95.06 39 PRO B N 1
ATOM 1470 C CA . PRO B 1 39 ? 5.52 -18.484 -9.773 1 95.06 39 PRO B CA 1
ATOM 1471 C C . PRO B 1 39 ? 4.809 -18.312 -8.438 1 95.06 39 PRO B C 1
ATOM 1473 O O . PRO B 1 39 ? 5.434 -18.422 -7.379 1 95.06 39 PRO B O 1
ATOM 1476 N N . VAL B 1 40 ? 3.52 -18.203 -8.508 1 96.69 40 VAL B N 1
ATOM 1477 C CA . VAL B 1 40 ? 2.703 -17.938 -7.324 1 96.69 40 VAL B CA 1
ATOM 1478 C C . VAL B 1 40 ? 2.822 -19.094 -6.34 1 96.69 40 VAL B C 1
ATOM 1480 O O . VAL B 1 40 ? 2.881 -18.875 -5.125 1 96.69 40 VAL B O 1
ATOM 1483 N N . SER B 1 41 ? 2.928 -20.281 -6.844 1 96 41 SER B N 1
ATOM 1484 C CA . SER B 1 41 ? 3.031 -21.453 -5.988 1 96 41 SER B CA 1
ATOM 1485 C C . SER B 1 41 ? 4.297 -21.406 -5.141 1 96 41 SER B C 1
ATOM 1487 O O . SER B 1 41 ? 4.281 -21.797 -3.973 1 96 41 SER B O 1
ATOM 1489 N N . VAL B 1 42 ? 5.336 -20.906 -5.703 1 96.31 42 VAL B N 1
ATOM 1490 C CA . VAL B 1 42 ? 6.613 -20.812 -5.004 1 96.31 42 VAL B CA 1
ATOM 1491 C C . VAL B 1 42 ? 6.527 -19.734 -3.932 1 96.31 42 VAL B C 1
ATOM 1493 O O . VAL B 1 42 ? 6.938 -19.938 -2.789 1 96.31 42 VAL B O 1
ATOM 1496 N N . MET B 1 43 ? 5.949 -18.578 -4.27 1 96.69 43 MET B N 1
ATOM 1497 C CA . MET B 1 43 ? 5.797 -17.5 -3.299 1 96.69 43 MET B CA 1
ATOM 1498 C C . MET B 1 43 ? 4.973 -17.953 -2.1 1 96.69 43 MET B C 1
ATOM 1500 O O . MET B 1 43 ? 5.34 -17.688 -0.953 1 96.69 43 MET B O 1
ATOM 1504 N N . TRP B 1 44 ? 3.904 -18.688 -2.453 1 97.38 44 TRP B N 1
ATOM 1505 C CA . TRP B 1 44 ? 2.982 -19.156 -1.42 1 97.38 44 TRP B CA 1
ATOM 1506 C C . TRP B 1 44 ? 3.67 -20.125 -0.467 1 97.38 44 TRP B C 1
ATOM 1508 O O . TRP B 1 44 ? 3.592 -19.969 0.753 1 97.38 44 TRP B O 1
ATOM 1518 N N . LYS B 1 45 ? 4.371 -21.031 -1.018 1 96.5 45 LYS B N 1
ATOM 1519 C CA . LYS B 1 45 ? 5.023 -22.062 -0.222 1 96.5 45 LYS B CA 1
ATOM 1520 C C . LYS B 1 45 ? 6.16 -21.484 0.614 1 96.5 45 LYS B C 1
ATOM 1522 O O . LYS B 1 45 ? 6.496 -22.016 1.672 1 96.5 45 LYS B O 1
ATOM 1527 N N . PHE B 1 46 ? 6.707 -20.391 0.088 1 97.25 46 PHE B N 1
ATOM 1528 C CA . PHE B 1 46 ? 7.816 -19.75 0.78 1 97.25 46 PHE B CA 1
ATOM 1529 C C . PHE B 1 46 ? 7.352 -19.125 2.088 1 97.25 46 PHE B C 1
ATOM 1531 O O . PHE B 1 46 ? 8.133 -18.984 3.027 1 97.25 46 PHE B O 1
ATOM 1538 N N . LEU B 1 47 ? 5.992 -18.891 2.021 1 96.56 47 LEU B N 1
ATOM 1539 C CA . LEU B 1 47 ? 5.457 -18.281 3.229 1 96.56 47 LEU B CA 1
ATOM 1540 C C . LEU B 1 47 ? 5.289 -19.312 4.34 1 96.56 47 LEU B C 1
ATOM 1542 O O . LEU B 1 47 ? 4.957 -20.469 4.07 1 96.56 47 LEU B O 1
ATOM 1546 N N . GLY B 1 48 ? 5.641 -19.219 5.531 1 93.81 48 GLY B N 1
ATOM 1547 C CA . GLY B 1 48 ? 5.32 -20.078 6.66 1 93.81 48 GLY B CA 1
ATOM 1548 C C . GLY B 1 48 ? 3.836 -20.125 6.969 1 93.81 48 GLY B C 1
ATOM 1549 O O . GLY B 1 48 ? 3.07 -19.281 6.504 1 93.81 48 GLY B O 1
ATOM 1550 N N . GLU B 1 49 ? 3.463 -21.109 7.676 1 95.88 49 GLU B N 1
ATOM 1551 C CA . GLU B 1 49 ? 2.061 -21.391 7.969 1 95.88 49 GLU B CA 1
ATOM 1552 C C . GLU B 1 49 ? 1.381 -20.172 8.594 1 95.88 49 GLU B C 1
ATOM 1554 O O . GLU B 1 49 ? 0.236 -19.859 8.266 1 95.88 49 GLU B O 1
ATOM 1559 N N . GLN B 1 50 ? 2.053 -19.516 9.43 1 96.25 50 GLN B N 1
ATOM 1560 C CA . GLN B 1 50 ? 1.483 -18.359 10.133 1 96.25 50 GLN B CA 1
ATOM 1561 C C . GLN B 1 50 ? 1.138 -17.25 9.156 1 96.25 50 GLN B C 1
ATOM 1563 O O . GLN B 1 50 ? 0.05 -16.672 9.227 1 96.25 50 GLN B O 1
ATOM 1568 N N . LEU B 1 51 ? 2.008 -16.953 8.242 1 97.75 51 LEU B N 1
ATOM 1569 C CA . LEU B 1 51 ? 1.781 -15.891 7.266 1 97.75 51 LEU B CA 1
ATOM 1570 C C . LEU B 1 51 ? 0.747 -16.312 6.227 1 97.75 51 LEU B C 1
ATOM 1572 O O . LEU B 1 51 ? -0.061 -15.5 5.781 1 97.75 51 LEU B O 1
ATOM 1576 N N . GLN B 1 52 ? 0.773 -17.594 5.859 1 97.75 52 GLN B N 1
ATOM 1577 C CA . GLN B 1 52 ? -0.259 -18.094 4.957 1 97.75 52 GLN B CA 1
ATOM 1578 C C . GLN B 1 52 ? -1.651 -17.875 5.547 1 97.75 52 GLN B C 1
ATOM 1580 O O . GLN B 1 52 ? -2.562 -17.422 4.852 1 97.75 52 GLN B O 1
ATOM 1585 N N . ASN B 1 53 ? -1.789 -18.172 6.762 1 97.25 53 ASN B N 1
ATOM 1586 C CA . ASN B 1 53 ? -3.078 -18.016 7.426 1 97.25 53 ASN B CA 1
ATOM 1587 C C . ASN B 1 53 ? -3.494 -16.547 7.48 1 97.25 53 ASN B C 1
ATOM 1589 O O . ASN B 1 53 ? -4.668 -16.219 7.305 1 97.25 53 ASN B O 1
ATOM 1593 N N . LYS B 1 54 ? -2.537 -15.727 7.762 1 97.12 54 LYS B N 1
ATOM 1594 C CA . LYS B 1 54 ? -2.85 -14.297 7.812 1 97.12 54 LYS B CA 1
ATOM 1595 C C . LYS B 1 54 ? -3.268 -13.773 6.441 1 97.12 54 LYS B C 1
ATOM 1597 O O . LYS B 1 54 ? -4.176 -12.945 6.34 1 97.12 54 LYS B O 1
ATOM 1602 N N . VAL B 1 55 ? -2.582 -14.242 5.406 1 98.25 55 VAL B N 1
ATOM 1603 C CA . VAL B 1 55 ? -2.947 -13.852 4.047 1 98.25 55 VAL B CA 1
ATOM 1604 C C . VAL B 1 55 ? -4.375 -14.297 3.748 1 98.25 55 VAL B C 1
ATOM 1606 O O . VAL B 1 55 ? -5.172 -13.531 3.203 1 98.25 55 VAL B O 1
ATOM 1609 N N . LYS B 1 56 ? -4.691 -15.5 4.121 1 98.19 56 LYS B N 1
ATOM 1610 C CA . LYS B 1 56 ? -6.055 -15.984 3.936 1 98.19 56 LYS B CA 1
ATOM 1611 C C . LYS B 1 56 ? -7.059 -15.07 4.637 1 98.19 56 LYS B C 1
ATOM 1613 O O . LYS B 1 56 ? -8.086 -14.719 4.059 1 98.19 56 LYS B O 1
ATOM 1618 N N . GLU B 1 57 ? -6.773 -14.766 5.793 1 97.75 57 GLU B N 1
ATOM 1619 C CA . GLU B 1 57 ? -7.645 -13.906 6.594 1 97.75 57 GLU B CA 1
ATOM 1620 C C . GLU B 1 57 ? -7.844 -12.547 5.93 1 97.75 57 GLU B C 1
ATOM 1622 O O . GLU B 1 57 ? -8.977 -12.086 5.773 1 97.75 57 GLU B O 1
ATOM 1627 N N . VAL B 1 58 ? -6.766 -11.898 5.52 1 97.56 58 VAL B N 1
ATOM 1628 C CA . VAL B 1 58 ? -6.82 -10.57 4.922 1 97.56 58 VAL B CA 1
ATOM 1629 C C . VAL B 1 58 ? -7.625 -10.617 3.627 1 97.56 58 VAL B C 1
ATOM 1631 O O . VAL B 1 58 ? -8.523 -9.797 3.414 1 97.56 58 VAL B O 1
ATOM 1634 N N . LEU B 1 59 ? -7.375 -11.609 2.805 1 98.25 59 LEU B N 1
ATOM 1635 C CA . LEU B 1 59 ? -8.047 -11.703 1.513 1 98.25 59 LEU B CA 1
ATOM 1636 C C . LEU B 1 59 ? -9.531 -11.992 1.693 1 98.25 59 LEU B C 1
ATOM 1638 O O . LEU B 1 59 ? -10.367 -11.461 0.958 1 98.25 59 LEU B O 1
ATOM 1642 N N . TYR B 1 60 ? -9.789 -12.781 2.664 1 98.12 60 TYR B N 1
ATOM 1643 C CA . TYR B 1 60 ? -11.195 -13.102 2.92 1 98.12 60 TYR B CA 1
ATOM 1644 C C . TYR B 1 60 ? -11.938 -11.891 3.475 1 98.12 60 TYR B C 1
ATOM 1646 O O . TYR B 1 60 ? -13.008 -11.531 2.98 1 98.12 60 TYR B O 1
ATOM 1654 N N . GLU B 1 61 ? -11.359 -11.25 4.41 1 95.88 61 GLU B N 1
ATOM 1655 C CA . GLU B 1 61 ? -12.039 -10.172 5.129 1 95.88 61 GLU B CA 1
ATOM 1656 C C . GLU B 1 61 ? -12.164 -8.922 4.266 1 95.88 61 GLU B C 1
ATOM 1658 O O . GLU B 1 61 ? -13.141 -8.18 4.375 1 95.88 61 GLU B O 1
ATOM 1663 N N . ILE B 1 62 ? -11.234 -8.734 3.408 1 95.44 62 ILE B N 1
ATOM 1664 C CA . ILE B 1 62 ? -11.195 -7.473 2.678 1 95.44 62 ILE B CA 1
ATOM 1665 C C . ILE B 1 62 ? -11.781 -7.664 1.282 1 95.44 62 ILE B C 1
ATOM 1667 O O . ILE B 1 62 ? -12.562 -6.836 0.813 1 95.44 62 ILE B O 1
ATOM 1671 N N . PHE B 1 63 ? -11.477 -8.758 0.675 1 96.06 63 PHE B N 1
ATOM 1672 C CA . PHE B 1 63 ? -11.828 -8.914 -0.732 1 96.06 63 PHE B CA 1
ATOM 1673 C C . PHE B 1 63 ? -12.836 -10.039 -0.919 1 96.06 63 PHE B C 1
ATOM 1675 O O . PHE B 1 63 ? -13.273 -10.305 -2.041 1 96.06 63 PHE B O 1
ATOM 1682 N N . HIS B 1 64 ? -13.125 -10.789 0.114 1 96 64 HIS B N 1
ATOM 1683 C CA . HIS B 1 64 ? -14.055 -11.914 0.099 1 96 64 HIS B CA 1
ATOM 1684 C C . HIS B 1 64 ? -13.547 -13.031 -0.802 1 96 64 HIS B C 1
ATOM 1686 O O . HIS B 1 64 ? -14.336 -13.727 -1.446 1 96 64 HIS B O 1
ATOM 1692 N N . VAL B 1 65 ? -12.211 -13.141 -0.883 1 97.19 65 VAL B N 1
ATOM 1693 C CA . VAL B 1 65 ? -11.555 -14.266 -1.537 1 97.19 65 VAL B CA 1
ATOM 1694 C C . VAL B 1 65 ? -11.359 -15.406 -0.533 1 97.19 65 VAL B C 1
ATOM 1696 O O . VAL B 1 65 ? -10.555 -15.289 0.396 1 97.19 65 VAL B O 1
ATOM 1699 N N . ASP B 1 66 ? -12.07 -16.469 -0.78 1 97.19 66 ASP B N 1
ATOM 1700 C CA . ASP B 1 66 ? -12.023 -17.578 0.163 1 97.19 66 ASP B CA 1
ATOM 1701 C C . ASP B 1 66 ? -10.977 -18.609 -0.249 1 97.19 66 ASP B C 1
ATOM 1703 O O . ASP B 1 66 ? -11.148 -19.312 -1.243 1 97.19 66 ASP B O 1
ATOM 1707 N N . LEU B 1 67 ? -9.938 -18.688 0.546 1 97.69 67 LEU B N 1
ATOM 1708 C CA . LEU B 1 67 ? -8.852 -19.609 0.269 1 97.69 67 LEU B CA 1
ATOM 1709 C C . LEU B 1 67 ? -8.875 -20.781 1.237 1 97.69 67 LEU B C 1
ATOM 1711 O O . LEU B 1 67 ? -8.016 -21.672 1.167 1 97.69 67 LEU B O 1
ATOM 1715 N N . TYR B 1 68 ? -9.922 -20.75 2.086 1 96.19 68 TYR B N 1
ATOM 1716 C CA . TYR B 1 68 ? -10 -21.812 3.078 1 96.19 68 TYR B CA 1
ATOM 1717 C C . TYR B 1 68 ? -10.531 -23.094 2.457 1 96.19 68 TYR B C 1
ATOM 1719 O O . TYR B 1 68 ? -11.367 -23.047 1.551 1 96.19 68 TYR B O 1
ATOM 1727 N N . ASP B 1 69 ? -10.102 -24.234 2.896 1 93.12 69 ASP B N 1
ATOM 1728 C CA . ASP B 1 69 ? -10.578 -25.578 2.557 1 93.12 69 ASP B CA 1
ATOM 1729 C C . ASP B 1 69 ? -10.398 -25.859 1.066 1 93.12 69 ASP B C 1
ATOM 1731 O O . ASP B 1 69 ? -11.234 -26.516 0.452 1 93.12 69 ASP B O 1
ATOM 1735 N N . LYS B 1 70 ? -9.523 -25.188 0.425 1 94.94 70 LYS B N 1
ATOM 1736 C CA . LYS B 1 70 ? -9.148 -25.469 -0.958 1 94.94 70 LYS B CA 1
ATOM 1737 C C . LYS B 1 70 ? -7.922 -26.359 -1.024 1 94.94 70 LYS B C 1
ATOM 1739 O O . LYS B 1 70 ? -7.039 -26.281 -0.168 1 94.94 70 LYS B O 1
ATOM 1744 N N . ASN B 1 71 ? -7.996 -27.188 -2.027 1 95.69 71 ASN B N 1
ATOM 1745 C CA . ASN B 1 71 ? -6.746 -27.875 -2.307 1 95.69 71 ASN B CA 1
ATOM 1746 C C . ASN B 1 71 ? -5.691 -26.938 -2.877 1 95.69 71 ASN B C 1
ATOM 1748 O O . ASN B 1 71 ? -5.996 -25.797 -3.219 1 95.69 71 ASN B O 1
ATOM 1752 N N . ASP B 1 72 ? -4.473 -27.359 -2.945 1 94.12 72 ASP B N 1
ATOM 1753 C CA . ASP B 1 72 ? -3.344 -26.516 -3.318 1 94.12 72 ASP B CA 1
ATOM 1754 C C . ASP B 1 72 ? -3.555 -25.891 -4.699 1 94.12 72 ASP B C 1
ATOM 1756 O O . ASP B 1 72 ? -3.312 -24.703 -4.895 1 94.12 72 ASP B O 1
ATOM 1760 N N . GLU B 1 73 ? -4.008 -26.656 -5.609 1 94.62 73 GLU B N 1
ATOM 1761 C CA . GLU B 1 73 ? -4.191 -26.188 -6.977 1 94.62 73 GLU B CA 1
ATOM 1762 C C . GLU B 1 73 ? -5.227 -25.062 -7.035 1 94.62 73 GLU B C 1
ATOM 1764 O O . GLU B 1 73 ? -4.977 -24 -7.613 1 94.62 73 GLU B O 1
ATOM 1769 N N . ASP B 1 74 ? -6.348 -25.25 -6.395 1 96.94 74 ASP B N 1
ATOM 1770 C CA . ASP B 1 74 ? -7.426 -24.266 -6.383 1 96.94 74 ASP B CA 1
ATOM 1771 C C . ASP B 1 74 ? -7 -23 -5.656 1 96.94 74 ASP B C 1
ATOM 1773 O O . ASP B 1 74 ? -7.395 -21.891 -6.043 1 96.94 74 ASP B O 1
ATOM 1777 N N . LEU B 1 75 ? -6.234 -23.234 -4.637 1 98.06 75 LEU B N 1
ATOM 1778 C CA . LEU B 1 75 ? -5.727 -22.109 -3.861 1 98.06 75 LEU B CA 1
ATOM 1779 C C . LEU B 1 75 ? -4.832 -21.219 -4.719 1 98.06 75 LEU B C 1
ATOM 1781 O O . LEU B 1 75 ? -4.992 -20 -4.723 1 98.06 75 LEU B O 1
ATOM 1785 N N . ILE B 1 76 ? -3.992 -21.844 -5.477 1 97.38 76 ILE B N 1
ATOM 1786 C CA . ILE B 1 76 ? -3.049 -21.109 -6.305 1 97.38 76 ILE B CA 1
ATOM 1787 C C . ILE B 1 76 ? -3.801 -20.375 -7.418 1 97.38 76 ILE B C 1
ATOM 1789 O O . ILE B 1 76 ? -3.514 -19.219 -7.715 1 97.38 76 ILE B O 1
ATOM 1793 N N . ILE B 1 77 ? -4.789 -20.969 -7.965 1 96.56 77 ILE B N 1
ATOM 1794 C CA . ILE B 1 77 ? -5.594 -20.359 -9.016 1 96.56 77 ILE B CA 1
ATOM 1795 C C . ILE B 1 77 ? -6.293 -19.125 -8.469 1 96.56 77 ILE B C 1
ATOM 1797 O O . ILE B 1 77 ? -6.316 -18.078 -9.125 1 96.56 77 ILE B O 1
ATOM 1801 N N . ALA B 1 78 ? -6.816 -19.234 -7.281 1 97.88 78 ALA B N 1
ATOM 1802 C CA . ALA B 1 78 ? -7.512 -18.109 -6.66 1 97.88 78 ALA B CA 1
ATOM 1803 C C . ALA B 1 78 ? -6.547 -16.969 -6.371 1 97.88 78 ALA B C 1
ATOM 1805 O O . ALA B 1 78 ? -6.891 -15.797 -6.559 1 97.88 78 ALA B O 1
ATOM 1806 N N . LEU B 1 79 ? -5.352 -17.297 -5.918 1 98.06 79 LEU B N 1
ATOM 1807 C CA . LEU B 1 79 ? -4.34 -16.281 -5.641 1 98.06 79 LEU B CA 1
ATOM 1808 C C . LEU B 1 79 ? -3.916 -15.57 -6.922 1 98.06 79 LEU B C 1
ATOM 1810 O O . LEU B 1 79 ? -3.773 -14.352 -6.938 1 98.06 79 LEU B O 1
ATOM 1814 N N . GLU B 1 80 ? -3.785 -16.328 -7.969 1 97.38 80 GLU B N 1
ATOM 1815 C CA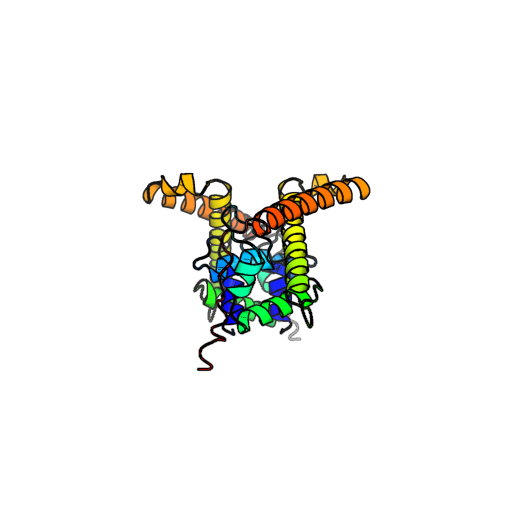 . GLU B 1 80 ? -3.418 -15.75 -9.258 1 97.38 80 GLU B CA 1
ATOM 1816 C C . GLU B 1 80 ? -4.492 -14.789 -9.758 1 97.38 80 GLU B C 1
ATOM 1818 O O . GLU B 1 80 ? -4.184 -13.711 -10.258 1 97.38 80 GLU B O 1
ATOM 1823 N N . ALA B 1 81 ? -5.684 -15.211 -9.57 1 97.69 81 ALA B N 1
ATOM 1824 C CA . ALA B 1 81 ? -6.801 -14.367 -9.984 1 97.69 81 ALA B CA 1
ATOM 1825 C C . ALA B 1 81 ? -6.836 -13.062 -9.195 1 97.69 81 ALA B C 1
ATOM 1827 O O . ALA B 1 81 ? -7.047 -11.992 -9.758 1 97.69 81 ALA B O 1
ATOM 1828 N N . HIS B 1 82 ? -6.641 -13.211 -7.914 1 98 82 HIS B N 1
ATOM 1829 C CA . HIS B 1 82 ? -6.617 -12.023 -7.055 1 98 82 HIS B CA 1
ATOM 1830 C C . HIS B 1 82 ? -5.496 -11.07 -7.465 1 98 82 HIS B C 1
ATOM 1832 O O . HIS B 1 82 ? -5.727 -9.875 -7.621 1 98 82 HIS B O 1
ATOM 1838 N N . MET B 1 83 ? -4.344 -11.641 -7.617 1 97.56 83 MET B N 1
ATOM 1839 C CA . MET B 1 83 ? -3.188 -10.828 -7.992 1 97.56 83 MET B CA 1
ATOM 1840 C C . MET B 1 83 ? -3.432 -10.109 -9.312 1 97.56 83 MET B C 1
ATOM 1842 O O . MET B 1 83 ? -3.078 -8.938 -9.461 1 97.56 83 MET B O 1
ATOM 1846 N N . ALA B 1 84 ? -3.98 -10.797 -10.219 1 97.5 84 ALA B N 1
ATOM 1847 C CA . ALA B 1 84 ? -4.262 -10.211 -11.531 1 97.5 84 ALA B CA 1
ATOM 1848 C C . ALA B 1 84 ? -5.266 -9.07 -11.422 1 97.5 84 ALA B C 1
ATOM 1850 O O . ALA B 1 84 ? -5.09 -8.016 -12.039 1 97.5 84 ALA B O 1
ATOM 1851 N N . GLU B 1 85 ? -6.277 -9.328 -10.648 1 97.44 85 GLU B N 1
ATOM 1852 C CA . GLU B 1 85 ? -7.293 -8.305 -10.438 1 97.44 85 GLU B CA 1
ATOM 1853 C C . GLU B 1 85 ? -6.691 -7.051 -9.805 1 97.44 85 GLU B C 1
ATOM 1855 O O . GLU B 1 85 ? -6.945 -5.934 -10.266 1 97.44 85 GLU B O 1
ATOM 1860 N N . MET B 1 86 ? -5.938 -7.266 -8.758 1 96.56 86 MET B N 1
ATOM 1861 C CA . MET B 1 86 ? -5.301 -6.145 -8.078 1 96.56 86 MET B CA 1
ATOM 1862 C C . MET B 1 86 ? -4.371 -5.387 -9.023 1 96.56 86 MET B C 1
ATOM 1864 O O . MET B 1 86 ? -4.441 -4.16 -9.117 1 96.56 86 MET B O 1
ATOM 1868 N N . SER B 1 87 ? -3.568 -6.117 -9.734 1 95.69 87 SER B N 1
ATOM 1869 C CA . SER B 1 87 ? -2.576 -5.516 -10.617 1 95.69 87 SER B CA 1
ATOM 1870 C C . SER B 1 87 ? -3.242 -4.812 -11.797 1 95.69 87 SER B C 1
ATOM 1872 O O . SER B 1 87 ? -2.857 -3.697 -12.156 1 95.69 87 SER B O 1
ATOM 1874 N N . GLY B 1 88 ? -4.188 -5.465 -12.375 1 96.38 88 GLY B N 1
ATOM 1875 C CA . GLY B 1 88 ? -4.91 -4.859 -13.484 1 96.38 88 GLY B CA 1
ATOM 1876 C C . GLY B 1 88 ? -5.637 -3.584 -13.102 1 96.38 88 GLY B C 1
ATOM 1877 O O . GLY B 1 88 ? -5.613 -2.604 -13.844 1 96.38 88 GLY B O 1
ATOM 1878 N N . THR B 1 89 ? -6.262 -3.607 -11.961 1 95.38 89 THR B N 1
ATOM 1879 C CA . THR B 1 89 ? -6.98 -2.438 -11.461 1 95.38 89 THR B CA 1
ATOM 1880 C C . THR B 1 89 ? -6.016 -1.282 -11.203 1 95.38 89 THR B C 1
ATOM 1882 O O . THR B 1 89 ? -6.297 -0.14 -11.578 1 95.38 89 THR B O 1
ATOM 1885 N N . GLN B 1 90 ? -4.906 -1.572 -10.578 1 91.06 90 GLN B N 1
ATOM 1886 C CA . GLN B 1 90 ? -3.904 -0.542 -10.328 1 91.06 90 GLN B CA 1
ATOM 1887 C C . GLN B 1 90 ? -3.4 0.059 -11.641 1 91.06 90 GLN B C 1
ATOM 1889 O O . GLN B 1 90 ? -3.252 1.277 -11.758 1 91.06 90 GLN B O 1
ATOM 1894 N N . LEU B 1 91 ? -3.15 -0.81 -12.539 1 92.81 91 LEU B N 1
ATOM 1895 C CA . LEU B 1 91 ? -2.674 -0.351 -13.844 1 92.81 91 LEU B CA 1
ATOM 1896 C C . LEU B 1 91 ? -3.713 0.535 -14.523 1 92.81 91 LEU B C 1
ATOM 1898 O O . LEU B 1 91 ? -3.367 1.554 -15.125 1 92.81 91 LEU B O 1
ATOM 1902 N N . PHE B 1 92 ? -4.938 0.15 -14.383 1 95.19 92 PHE B N 1
ATOM 1903 C CA . PHE B 1 92 ? -6.027 0.93 -14.961 1 95.19 92 PHE B CA 1
ATOM 1904 C C . PHE B 1 92 ? -6.008 2.359 -14.43 1 95.19 92 PHE B C 1
ATOM 1906 O O . PHE B 1 92 ? -6.07 3.314 -15.211 1 95.19 92 PHE B O 1
ATOM 1913 N N . HIS B 1 93 ? -5.797 2.521 -13.125 1 88.56 93 HIS B N 1
ATOM 1914 C CA . HIS B 1 93 ? -5.863 3.834 -12.492 1 88.56 93 HIS B CA 1
ATOM 1915 C C . HIS B 1 93 ? -4.586 4.629 -12.742 1 88.56 93 HIS B C 1
ATOM 1917 O O . HIS B 1 93 ? -4.559 5.844 -12.539 1 88.56 93 HIS B O 1
ATOM 1923 N N . ARG B 1 94 ? -3.594 3.908 -13.18 1 85 94 ARG B N 1
ATOM 1924 C CA . ARG B 1 94 ? -2.377 4.605 -13.586 1 85 94 ARG B CA 1
ATOM 1925 C C . ARG B 1 94 ? -2.512 5.164 -15 1 85 94 ARG B C 1
ATOM 1927 O O . ARG B 1 94 ? -1.93 6.203 -15.32 1 85 94 ARG B O 1
ATOM 1934 N N . ILE B 1 95 ? -3.266 4.48 -15.75 1 91.25 95 ILE B N 1
ATOM 1935 C CA . ILE B 1 95 ? -3.381 4.832 -17.156 1 91.25 95 ILE B CA 1
ATOM 1936 C C . ILE B 1 95 ? -4.461 5.895 -17.344 1 91.25 95 ILE B C 1
ATOM 1938 O O . ILE B 1 95 ? -4.309 6.812 -18.156 1 91.25 95 ILE B O 1
ATOM 1942 N N . TYR B 1 96 ? -5.523 5.773 -16.562 1 91.56 96 TYR B N 1
ATOM 1943 C CA . TYR B 1 96 ? -6.668 6.66 -16.75 1 91.56 96 TYR B CA 1
ATOM 1944 C C . TYR B 1 96 ? -6.895 7.527 -15.516 1 91.56 96 TYR B C 1
ATOM 1946 O O . TYR B 1 96 ? -6.961 7.016 -14.391 1 91.56 96 TYR B O 1
ATOM 1954 N N . THR B 1 97 ? -7.113 8.75 -15.82 1 87 97 THR B N 1
ATOM 1955 C CA . THR B 1 97 ? -7.406 9.672 -14.734 1 87 97 THR B CA 1
ATOM 1956 C C . THR B 1 97 ? -8.852 9.516 -14.258 1 87 97 THR B C 1
ATOM 1958 O O . THR B 1 97 ? -9.672 8.914 -14.953 1 87 97 THR B O 1
ATOM 1961 N N . GLU B 1 98 ? -9.172 10.062 -13.133 1 82.81 98 GLU B N 1
ATOM 1962 C CA . GLU B 1 98 ? -10.531 10.016 -12.602 1 82.81 98 GLU B CA 1
ATOM 1963 C C . GLU B 1 98 ? -11.516 10.68 -13.562 1 82.81 98 GLU B C 1
ATOM 1965 O O . GLU B 1 98 ? -12.625 10.172 -13.773 1 82.81 98 GLU B O 1
ATOM 1970 N N . ASP B 1 99 ? -11.094 11.789 -14.094 1 88.69 99 ASP B N 1
ATOM 1971 C CA . ASP B 1 99 ? -11.945 12.508 -15.031 1 88.69 99 ASP B CA 1
ATOM 1972 C C . ASP B 1 99 ? -12.266 11.656 -16.25 1 88.69 99 ASP B C 1
ATOM 1974 O O . ASP B 1 99 ? -13.406 11.617 -16.719 1 88.69 99 ASP B O 1
ATOM 1978 N N . GLU B 1 100 ? -11.266 10.945 -16.719 1 92.62 100 GLU B N 1
ATOM 1979 C CA . GLU B 1 100 ? -11.461 10.086 -17.891 1 92.62 100 GLU B CA 1
ATOM 1980 C C . GLU B 1 100 ? -12.398 8.93 -17.562 1 92.62 100 GLU B C 1
ATOM 1982 O O . GLU B 1 100 ? -13.211 8.523 -18.391 1 92.62 100 GLU B O 1
ATOM 1987 N N . VAL B 1 101 ? -12.32 8.477 -16.359 1 91.31 101 VAL B N 1
ATOM 1988 C CA . VAL B 1 101 ? -13.109 7.324 -15.945 1 91.31 101 VAL B CA 1
ATOM 1989 C C . VAL B 1 101 ? -14.578 7.727 -15.812 1 91.31 101 VAL B C 1
ATOM 1991 O O . VAL B 1 101 ? -15.469 6.977 -16.219 1 91.31 101 VAL B O 1
ATOM 1994 N N . ILE B 1 102 ? -14.812 8.945 -15.32 1 90.88 102 ILE B N 1
ATOM 1995 C CA . ILE B 1 102 ? -16.172 9.445 -15.109 1 90.88 102 ILE B CA 1
ATOM 1996 C C . ILE B 1 102 ? -16.859 9.633 -16.453 1 90.88 102 ILE B C 1
ATOM 1998 O O . ILE B 1 102 ? -18.078 9.43 -16.562 1 90.88 102 ILE B O 1
ATOM 2002 N N . GLU B 1 103 ? -16.125 9.859 -17.469 1 94.56 103 GLU B N 1
ATOM 2003 C CA . GLU B 1 103 ? -16.688 10.117 -18.797 1 94.56 103 GLU B CA 1
ATOM 2004 C C . GLU B 1 103 ? -16.891 8.812 -19.562 1 94.56 103 GLU B C 1
ATOM 2006 O O . GLU B 1 103 ? -17.578 8.797 -20.578 1 94.56 103 GLU B O 1
ATOM 2011 N N . MET B 1 104 ? -16.344 7.789 -19 1 93.88 104 MET B N 1
ATOM 2012 C CA . MET B 1 104 ? -16.438 6.496 -19.672 1 93.88 104 MET B CA 1
ATOM 2013 C C . MET B 1 104 ? -17.797 5.863 -19.438 1 93.88 104 MET B C 1
ATOM 2015 O O . MET B 1 104 ? -18.344 5.945 -18.344 1 93.88 104 MET B O 1
ATOM 2019 N N . SER B 1 105 ? -18.266 5.27 -20.547 1 96.19 105 SER B N 1
ATOM 2020 C CA . SER B 1 105 ? -19.438 4.43 -20.312 1 96.19 105 SER B CA 1
ATOM 2021 C C . SER B 1 105 ? -19.094 3.209 -19.469 1 96.19 105 SER B C 1
ATOM 2023 O O . SER B 1 105 ? -17.953 2.729 -19.5 1 96.19 105 SER B O 1
ATOM 2025 N N . PRO B 1 106 ? -20.047 2.678 -18.781 1 95.12 106 PRO B N 1
ATOM 2026 C CA . PRO B 1 106 ? -19.797 1.469 -18 1 95.12 106 PRO B CA 1
ATOM 2027 C C . PRO B 1 106 ? -19.25 0.319 -18.844 1 95.12 106 PRO B C 1
ATOM 2029 O O . PRO B 1 106 ? -18.375 -0.426 -18.406 1 95.12 106 PRO B O 1
ATOM 2032 N N . LYS B 1 107 ? -19.672 0.22 -20.078 1 96.94 107 LYS B N 1
ATOM 2033 C CA . LYS B 1 107 ? -19.234 -0.851 -20.969 1 96.94 107 LYS B CA 1
ATOM 2034 C C . LYS B 1 107 ? -17.75 -0.693 -21.328 1 96.94 107 LYS B C 1
ATOM 2036 O O . LYS B 1 107 ? -17 -1.66 -21.266 1 96.94 107 LYS B O 1
ATOM 2041 N N . LYS B 1 108 ? -17.438 0.481 -21.719 1 97.06 108 LYS B N 1
ATOM 2042 C CA . LYS B 1 108 ? -16.047 0.753 -22.062 1 97.06 108 LYS B CA 1
ATOM 2043 C C . LYS B 1 108 ? -15.133 0.555 -20.844 1 97.06 108 LYS B C 1
ATOM 2045 O O . LYS B 1 108 ? -14.062 -0.045 -20.969 1 97.06 108 LYS B O 1
ATOM 2050 N N . PHE B 1 109 ? -15.617 0.996 -19.672 1 96.94 109 PHE B N 1
ATOM 2051 C CA . PHE B 1 109 ? -14.883 0.841 -18.422 1 96.94 109 PHE B CA 1
ATOM 2052 C C . PHE B 1 109 ? -14.594 -0.63 -18.141 1 96.94 109 PHE B C 1
ATOM 2054 O O . PHE B 1 109 ? -13.438 -1.023 -17.984 1 96.94 109 PHE B O 1
ATOM 2061 N N . ASN B 1 110 ? -15.617 -1.403 -18.234 1 96.62 110 ASN B N 1
ATOM 2062 C CA . ASN B 1 110 ? -15.484 -2.824 -17.938 1 96.62 110 ASN B CA 1
ATOM 2063 C C . ASN B 1 110 ? -14.586 -3.529 -18.953 1 96.62 110 ASN B C 1
ATOM 2065 O O . ASN B 1 110 ? -13.781 -4.387 -18.578 1 96.62 110 ASN B O 1
ATOM 2069 N N . PHE B 1 111 ? -14.719 -3.139 -20.141 1 97.88 111 PHE B N 1
ATOM 2070 C CA . PHE B 1 111 ? -13.906 -3.75 -21.188 1 97.88 111 PHE B CA 1
ATOM 2071 C C . PHE B 1 111 ? -12.43 -3.473 -20.953 1 97.88 111 PHE B C 1
ATOM 2073 O O . PHE B 1 111 ? -11.609 -4.391 -20.984 1 97.88 111 PHE B O 1
ATOM 2080 N N . LEU B 1 112 ? -12.078 -2.227 -20.688 1 97.31 112 LEU B N 1
ATOM 2081 C CA . LEU B 1 112 ? -10.688 -1.828 -20.5 1 97.31 112 LEU B CA 1
ATOM 2082 C C . LEU B 1 112 ? -10.102 -2.451 -19.234 1 97.31 112 LEU B C 1
ATOM 2084 O O . LEU B 1 112 ? -8.992 -2.984 -19.25 1 97.31 112 LEU B O 1
ATOM 2088 N N . LEU B 1 113 ? -10.898 -2.426 -18.172 1 97 113 LEU B N 1
ATOM 2089 C CA . LEU B 1 113 ? -10.445 -3.012 -16.922 1 97 113 LEU B CA 1
ATOM 2090 C C . LEU B 1 113 ? -10.227 -4.512 -17.062 1 97 113 LEU B C 1
ATOM 2092 O O . LEU B 1 113 ? -9.172 -5.031 -16.688 1 97 113 LEU B O 1
ATOM 2096 N N . ASN B 1 114 ? -11.203 -5.184 -17.688 1 97.88 114 ASN B N 1
ATOM 2097 C CA . ASN B 1 114 ? -11.102 -6.625 -17.859 1 97.88 114 ASN B CA 1
ATOM 2098 C C . ASN B 1 114 ? -9.914 -6.996 -18.75 1 97.88 114 ASN B C 1
ATOM 2100 O O . ASN B 1 114 ? -9.25 -8.008 -18.516 1 97.88 114 ASN B O 1
ATOM 2104 N N . SER B 1 115 ? -9.672 -6.199 -19.688 1 98.31 115 SER B N 1
ATOM 2105 C CA . SER B 1 115 ? -8.539 -6.449 -20.578 1 98.31 115 SER B CA 1
ATOM 2106 C C . SER B 1 115 ? -7.219 -6.359 -19.828 1 98.31 115 SER B C 1
ATOM 2108 O O . SER B 1 115 ? -6.312 -7.168 -20.062 1 98.31 115 SER B O 1
ATOM 2110 N N . LEU B 1 116 ? -7.145 -5.43 -19 1 97.38 116 LEU B N 1
ATOM 2111 C CA . LEU B 1 116 ? -5.914 -5.258 -18.234 1 97.38 116 LEU B CA 1
ATOM 2112 C C . LEU B 1 116 ? -5.754 -6.375 -17.219 1 97.38 116 LEU B C 1
ATOM 2114 O O . LEU B 1 116 ? -4.656 -6.906 -17.031 1 97.38 116 LEU B O 1
ATOM 2118 N N . VAL B 1 117 ? -6.855 -6.73 -16.609 1 97.56 117 VAL B N 1
ATOM 2119 C CA . VAL B 1 117 ? -6.824 -7.828 -15.641 1 97.56 117 VAL B CA 1
ATOM 2120 C C . VAL B 1 117 ? -6.41 -9.117 -16.344 1 97.56 117 VAL B C 1
ATOM 2122 O O . VAL B 1 117 ? -5.57 -9.867 -15.828 1 97.56 117 VAL B O 1
ATOM 2125 N N . GLU B 1 118 ? -6.906 -9.344 -17.5 1 97.81 118 GLU B N 1
ATOM 2126 C CA . GLU B 1 118 ? -6.562 -10.531 -18.266 1 97.81 118 GLU B CA 1
ATOM 2127 C C . GLU B 1 118 ? -5.09 -10.523 -18.672 1 97.81 118 GLU B C 1
ATOM 2129 O O . GLU B 1 118 ? -4.422 -11.562 -18.625 1 97.81 118 GLU B O 1
ATOM 2134 N N . SER B 1 119 ? -4.656 -9.422 -19.047 1 96.69 119 SER B N 1
ATOM 2135 C CA . SER B 1 119 ? -3.246 -9.305 -19.406 1 96.69 119 SER B CA 1
ATOM 2136 C C . SER B 1 119 ? -2.342 -9.656 -18.234 1 96.69 119 SER B C 1
ATOM 2138 O O . SER B 1 119 ? -1.34 -10.359 -18.391 1 96.69 119 SER B O 1
ATOM 2140 N N . MET B 1 120 ? -2.721 -9.172 -17.078 1 96.06 120 MET B N 1
ATOM 2141 C CA . MET B 1 120 ? -1.928 -9.469 -15.883 1 96.06 120 MET B CA 1
ATOM 2142 C C . MET B 1 120 ? -2.025 -10.945 -15.523 1 96.06 120 MET B C 1
ATOM 2144 O O . MET B 1 120 ? -1.045 -11.547 -15.078 1 96.06 120 MET B O 1
ATOM 2148 N N . HIS B 1 121 ? -3.199 -11.492 -15.711 1 96.5 121 HIS B N 1
ATOM 2149 C CA . HIS B 1 121 ? -3.381 -12.922 -15.477 1 96.5 121 HIS B CA 1
ATOM 2150 C C . HIS B 1 121 ? -2.465 -13.75 -16.359 1 96.5 121 HIS B C 1
ATOM 2152 O O . HIS B 1 121 ? -1.822 -14.695 -15.898 1 96.5 121 HIS B O 1
ATOM 2158 N N . ASN B 1 122 ? -2.381 -13.422 -17.562 1 94.75 122 ASN B N 1
ATOM 2159 C CA . ASN B 1 122 ? -1.514 -14.117 -18.516 1 94.75 122 ASN B CA 1
ATOM 2160 C C . ASN B 1 122 ? -0.044 -13.992 -18.109 1 94.75 122 ASN B C 1
ATOM 2162 O O . ASN B 1 122 ? 0.706 -14.969 -18.203 1 94.75 122 ASN B O 1
ATOM 2166 N N . LYS B 1 123 ? 0.321 -12.852 -17.688 1 93.75 123 LYS B N 1
ATOM 2167 C CA . LYS B 1 123 ? 1.694 -12.625 -17.25 1 93.75 123 LYS B CA 1
ATOM 2168 C C . LYS B 1 123 ? 2.041 -13.516 -16.062 1 93.75 123 LYS B C 1
ATOM 2170 O O . LYS B 1 123 ? 3.143 -14.07 -15.992 1 93.75 123 LYS B O 1
ATOM 2175 N N . ILE B 1 124 ? 1.116 -13.68 -15.188 1 94.62 124 ILE B N 1
ATOM 2176 C CA . ILE B 1 124 ? 1.311 -14.492 -13.992 1 94.62 124 ILE B CA 1
ATOM 2177 C C . ILE B 1 124 ? 1.396 -15.969 -14.367 1 94.62 124 ILE B C 1
ATOM 2179 O O . ILE B 1 124 ? 2.258 -16.688 -13.867 1 94.62 124 ILE B O 1
ATOM 2183 N N . GLN B 1 125 ? 0.614 -16.422 -15.289 1 91.56 125 GLN B N 1
ATOM 2184 C CA . GLN B 1 125 ? 0.561 -17.828 -15.695 1 91.56 125 GLN B CA 1
ATOM 2185 C C . GLN B 1 125 ? 1.806 -18.219 -16.484 1 91.56 125 GLN B C 1
ATOM 2187 O O . GLN B 1 125 ? 2.24 -19.359 -16.453 1 91.56 125 GLN B O 1
ATOM 2192 N N . GLU B 1 126 ? 2.314 -17.312 -17.203 1 88.12 126 GLU B N 1
ATOM 2193 C CA . GLU B 1 126 ? 3.535 -17.562 -17.953 1 88.12 126 GLU B CA 1
ATOM 2194 C C . GLU B 1 126 ? 4.684 -17.969 -17.031 1 88.12 126 GLU B C 1
ATOM 2196 O O . GLU B 1 126 ? 5.559 -18.75 -17.422 1 88.12 126 GLU B O 1
ATOM 2201 N N . LYS B 1 127 ? 4.66 -17.484 -15.898 1 82.19 127 LYS B N 1
ATOM 2202 C CA . LYS B 1 127 ? 5.691 -17.812 -14.914 1 82.19 127 LYS B CA 1
ATOM 2203 C C . LYS B 1 127 ? 5.461 -19.188 -14.297 1 82.19 127 LYS B C 1
ATOM 2205 O O . LYS B 1 127 ? 6.383 -19.781 -13.742 1 82.19 127 LYS B O 1
ATOM 2210 N N . SER B 1 128 ? 4.273 -19.578 -14.203 1 73.38 128 SER B N 1
ATOM 2211 C CA . SER B 1 128 ? 3.92 -20.875 -13.625 1 73.38 128 SER B CA 1
ATOM 2212 C C . SER B 1 128 ? 4.352 -22.016 -14.523 1 73.38 128 SER B C 1
ATOM 2214 O O . SER B 1 128 ? 4.66 -23.109 -14.047 1 73.38 128 SER B O 1
ATOM 2216 N N . TYR B 1 129 ? 4.305 -21.984 -15.766 1 60.12 129 TYR B N 1
ATOM 2217 C CA . TYR B 1 129 ? 4.59 -23.047 -16.719 1 60.12 129 TYR B CA 1
ATOM 2218 C C . TYR B 1 129 ? 6.094 -23.203 -16.922 1 60.12 129 TYR B C 1
ATOM 2220 O O . TYR B 1 129 ? 6.543 -24.188 -17.5 1 60.12 129 TYR B O 1
ATOM 2228 N N . TYR B 1 130 ? 6.91 -22.391 -16.484 1 48.88 130 TYR B N 1
ATOM 2229 C CA . TYR B 1 130 ? 8.312 -22.719 -16.688 1 48.88 130 TYR B CA 1
ATOM 2230 C C . TYR B 1 130 ? 8.766 -23.797 -15.711 1 48.88 130 TYR B C 1
ATOM 2232 O O . TYR B 1 130 ? 8.727 -23.609 -14.492 1 48.88 130 TYR B O 1
ATOM 2240 N N . PRO B 1 131 ? 8.727 -25.109 -16.078 1 42.94 131 PRO B N 1
ATOM 2241 C CA . PRO B 1 131 ? 9.125 -26.391 -15.484 1 42.94 131 PRO B CA 1
ATOM 2242 C C . PRO B 1 131 ? 10.438 -26.297 -14.703 1 42.94 131 PRO B C 1
ATOM 2244 O O . PRO B 1 131 ? 10.844 -27.25 -14.039 1 42.94 131 PRO B O 1
ATOM 2247 N N . GLY B 1 132 ? 11.438 -25.531 -15.016 1 39.78 132 GLY B N 1
ATOM 2248 C CA . GLY B 1 132 ? 12.719 -25.922 -14.445 1 39.78 132 GLY B CA 1
ATOM 2249 C C . GLY B 1 132 ? 12.672 -26.078 -12.938 1 39.78 132 GLY B C 1
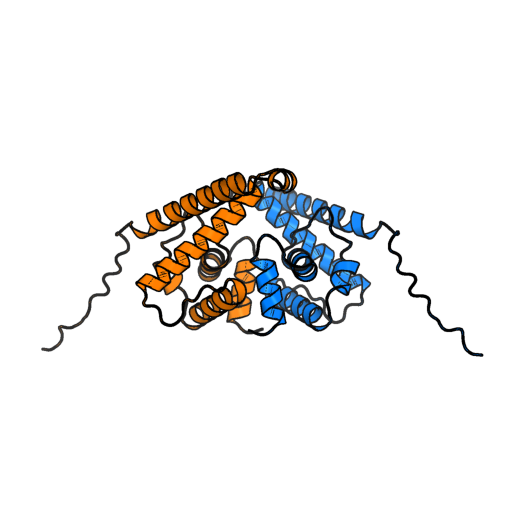ATOM 2250 O O . GLY B 1 132 ? 13.633 -26.562 -12.328 1 39.78 132 GLY B O 1
ATOM 2251 N N . THR B 1 133 ? 12.023 -25.281 -12.188 1 37.12 133 THR B N 1
ATOM 2252 C CA . THR B 1 133 ? 12.242 -25.516 -10.766 1 37.12 133 THR B CA 1
ATOM 2253 C C . THR B 1 133 ? 11.344 -26.625 -10.25 1 37.12 133 THR B C 1
ATOM 2255 O O . THR B 1 133 ? 10.195 -26.375 -9.875 1 37.12 133 THR B O 1
ATOM 2258 N N . GLN B 1 134 ? 11.008 -27.719 -10.992 1 34.09 134 GLN B N 1
ATOM 2259 C CA . GLN B 1 134 ? 10.547 -28.953 -10.367 1 34.09 134 GLN B CA 1
ATOM 2260 C C . GLN B 1 134 ? 11.414 -29.312 -9.164 1 34.09 134 GLN B C 1
ATOM 2262 O O . GLN B 1 134 ? 12.602 -29.594 -9.312 1 34.09 134 GLN B O 1
ATOM 2267 N N . ILE B 1 135 ? 11.281 -28.828 -8.016 1 34.69 135 ILE B N 1
ATOM 2268 C CA . ILE B 1 135 ? 11.852 -29.453 -6.828 1 34.69 135 ILE B CA 1
ATOM 2269 C C . ILE B 1 135 ? 11.539 -30.953 -6.828 1 34.69 135 ILE B C 1
ATOM 2271 O O . ILE B 1 135 ? 10.367 -31.344 -6.867 1 34.69 135 ILE B O 1
ATOM 2275 N N . GLN B 1 136 ? 12.398 -31.875 -7.309 1 31.08 136 GLN B N 1
ATOM 2276 C CA . GLN B 1 136 ? 12.523 -33.312 -7.004 1 31.08 136 GLN B CA 1
ATOM 2277 C C . GLN B 1 136 ? 12.289 -33.562 -5.52 1 31.08 136 GLN B C 1
ATOM 2279 O O . GLN B 1 136 ? 13.133 -33.25 -4.684 1 31.08 136 GLN B O 1
ATOM 2284 N N . ILE B 1 137 ? 11.141 -33.375 -4.973 1 32.16 137 ILE B N 1
ATOM 2285 C CA . ILE B 1 137 ? 10.859 -34.031 -3.701 1 32.16 137 ILE B CA 1
ATOM 2286 C C . ILE B 1 137 ? 11.008 -35.531 -3.859 1 32.16 137 ILE B C 1
ATOM 2288 O O . ILE B 1 137 ? 10.203 -36.188 -4.543 1 32.16 137 ILE B O 1
ATOM 2292 N N . THR B 1 138 ? 12.219 -36.125 -4.027 1 30.8 138 THR B N 1
ATOM 2293 C CA . THR B 1 138 ? 12.578 -37.531 -3.912 1 30.8 138 THR B CA 1
ATOM 2294 C C . THR B 1 138 ? 11.953 -38.125 -2.666 1 30.8 138 THR B C 1
ATOM 2296 O O . THR B 1 138 ? 12.227 -37.688 -1.546 1 30.8 138 THR B O 1
ATOM 2299 N N . ARG B 1 139 ? 10.766 -38.781 -2.744 1 33.12 139 ARG B N 1
ATOM 2300 C CA . ARG B 1 139 ? 10.148 -39.75 -1.847 1 33.12 139 ARG B CA 1
ATOM 2301 C C . ARG B 1 139 ? 11.133 -40.875 -1.5 1 33.12 139 ARG B C 1
ATOM 2303 O O . ARG B 1 139 ? 11.625 -41.562 -2.389 1 33.12 139 ARG B O 1
ATOM 2310 N N . SER B 1 140 ? 12.117 -40.75 -0.476 1 29.77 140 SER B N 1
ATOM 2311 C CA . SER B 1 140 ? 12.883 -41.812 0.13 1 29.77 140 SER B CA 1
ATOM 2312 C C . SER B 1 140 ? 11.961 -42.938 0.593 1 29.77 140 SER B C 1
ATOM 2314 O O . SER B 1 140 ? 11.32 -42.844 1.641 1 29.77 140 SER B O 1
ATOM 2316 N N . ASN B 1 141 ? 11.094 -43.469 -0.222 1 28.77 141 ASN B N 1
ATOM 2317 C CA . ASN B 1 141 ? 10.406 -44.719 0.117 1 28.77 141 ASN B CA 1
ATOM 2318 C C . ASN B 1 141 ? 11.398 -45.844 0.425 1 28.77 141 ASN B C 1
ATOM 2320 O O . ASN B 1 141 ? 11.039 -46.844 1.049 1 28.77 141 ASN B O 1
ATOM 2324 N N . ASP B 1 142 ? 12.461 -46.125 -0.354 1 30.38 142 ASP B N 1
ATOM 2325 C CA . ASP B 1 142 ? 12.867 -47.5 -0.541 1 30.38 142 ASP B CA 1
ATOM 2326 C C . ASP B 1 142 ? 13.633 -48.031 0.673 1 30.38 142 ASP B C 1
ATOM 2328 O O . ASP B 1 142 ? 14.172 -49.125 0.648 1 30.38 142 ASP B O 1
ATOM 2332 N N . ILE B 1 143 ? 14.125 -47.219 1.664 1 32.22 143 ILE B N 1
ATOM 2333 C CA . ILE B 1 143 ? 15.031 -48.062 2.434 1 32.22 143 ILE B CA 1
ATOM 2334 C C . ILE B 1 143 ? 14.234 -49.094 3.248 1 32.22 143 ILE B C 1
ATOM 2336 O O . ILE B 1 143 ? 13.734 -48.781 4.332 1 32.22 143 ILE B O 1
ATOM 2340 N N . LYS B 1 144 ? 13.062 -49.688 2.672 1 29.16 144 LYS B N 1
ATOM 2341 C CA . LYS B 1 144 ? 12.617 -50.906 3.338 1 29.16 144 LYS B CA 1
ATOM 2342 C C . LYS B 1 144 ? 13.625 -52.031 3.152 1 29.16 144 LYS B C 1
ATOM 2344 O O . LYS B 1 144 ? 13.477 -53.094 3.74 1 29.16 144 LYS B O 1
ATOM 2349 N N . SER B 1 145 ? 14.969 -51.906 2.945 1 26.03 145 SER B N 1
ATOM 2350 C CA . SER B 1 145 ? 15.469 -53.281 3.18 1 26.03 145 SER B CA 1
ATOM 2351 C C . SER B 1 145 ? 15.633 -53.562 4.668 1 26.03 145 SER B C 1
ATOM 2353 O O . SER B 1 145 ? 15.992 -52.656 5.438 1 26.03 145 SER B O 1
#

Sequence (290 aa):
MNQSDKIIFTALLVEQARSTVESYLAQLLAGKIEEASPPVSVMWKFLGEQLQNKVKEVLYEIFHVDLYDKNDEDLIIALEAHMAEMSGTQLFHRIYTEDEVIEMSPKKFNFLLNSLVESMHNKIQEKSYYPGTQIQITRSNDIKSMNQSDKIIFTALLVEQARSTVESYLAQLLAGKIEEASPPVSVMWKFLGEQLQNKVKEVLYEIFHVDLYDKNDEDLIIALEAHMAEMSGTQLFHRIYTEDEVIEMSPKKFNFLLNSLVESMHNKIQEKSYYPGTQIQITRSNDIKS

Radius of gyration: 22.3 Å; Cα contacts (8 Å, |Δi|>4): 268; chains: 2; bounding box: 51×87×57 Å